Protein AF-A0A0L6WMC9-F1 (afdb_monomer_lite)

Structure (mmCIF, N/CA/C/O backbone):
data_AF-A0A0L6WMC9-F1
#
_entry.id   AF-A0A0L6WMC9-F1
#
loop_
_atom_site.group_PDB
_atom_site.id
_atom_site.type_symbol
_atom_site.label_atom_id
_atom_site.label_alt_id
_atom_site.label_comp_id
_atom_site.label_asym_id
_atom_site.label_entity_id
_atom_site.label_seq_id
_atom_site.pdbx_PDB_ins_code
_atom_site.Cartn_x
_atom_site.Cartn_y
_atom_site.Cartn_z
_atom_site.occupancy
_atom_site.B_iso_or_equiv
_atom_site.auth_seq_id
_atom_site.auth_comp_id
_atom_site.auth_asym_id
_atom_site.auth_atom_id
_atom_site.pdbx_PDB_model_num
ATOM 1 N N . MET A 1 1 ? 21.848 -3.535 20.668 1.00 43.62 1 MET A N 1
ATOM 2 C CA . MET A 1 1 ? 20.990 -4.457 19.881 1.00 43.62 1 MET A CA 1
ATOM 3 C C . MET A 1 1 ? 20.421 -3.847 18.589 1.00 43.62 1 MET A C 1
ATOM 5 O O . MET A 1 1 ? 19.961 -4.611 17.752 1.00 43.62 1 MET A O 1
ATOM 9 N N . GLU A 1 2 ? 20.470 -2.526 18.360 1.00 33.81 2 GLU A N 1
ATOM 10 C CA . GLU A 1 2 ? 19.901 -1.897 17.144 1.00 33.81 2 GLU A CA 1
ATOM 11 C C . GLU A 1 2 ? 20.727 -2.083 15.856 1.00 33.81 2 GLU A C 1
ATOM 13 O O . GLU A 1 2 ? 20.161 -2.199 14.770 1.00 33.81 2 GLU A O 1
ATOM 18 N N . TYR A 1 3 ? 22.052 -2.218 15.957 1.00 30.28 3 TYR A N 1
ATOM 19 C CA . TYR A 1 3 ? 22.931 -2.407 14.791 1.00 30.28 3 TYR A CA 1
ATOM 20 C C . TYR A 1 3 ? 22.687 -3.723 14.029 1.00 30.28 3 TYR A C 1
ATOM 22 O O . TYR A 1 3 ? 22.847 -3.773 12.809 1.00 30.28 3 TYR A O 1
ATOM 30 N N .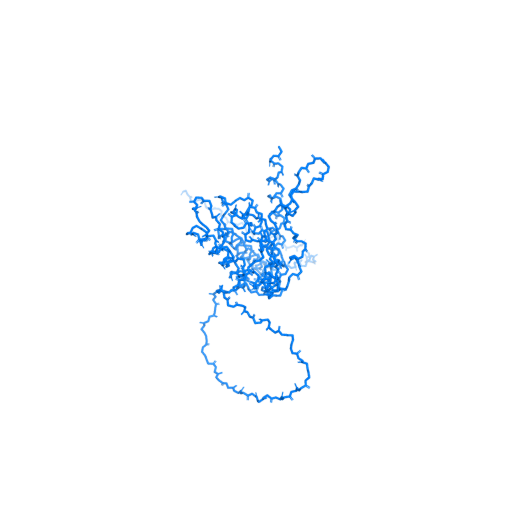 TYR A 1 4 ? 22.215 -4.770 14.715 1.00 28.95 4 TYR A N 1
ATOM 31 C CA . TYR A 1 4 ? 21.902 -6.061 14.089 1.00 28.95 4 TYR A CA 1
ATOM 32 C C . TYR A 1 4 ? 20.645 -6.008 13.205 1.00 28.95 4 TYR A C 1
ATOM 34 O O . TYR A 1 4 ? 20.560 -6.730 12.211 1.00 28.95 4 TYR A O 1
ATOM 42 N N . LYS A 1 5 ? 19.688 -5.117 13.506 1.00 34.47 5 LYS A N 1
ATOM 43 C CA . LYS A 1 5 ? 18.463 -4.968 12.705 1.00 34.47 5 LYS A CA 1
ATOM 44 C C . LYS A 1 5 ? 18.738 -4.268 11.368 1.00 34.47 5 LYS A C 1
ATOM 46 O O . LYS A 1 5 ? 18.232 -4.722 10.344 1.00 34.47 5 LYS A O 1
ATOM 51 N N . ARG A 1 6 ? 19.606 -3.244 11.336 1.00 34.75 6 ARG A N 1
ATOM 52 C CA . ARG A 1 6 ? 19.979 -2.544 10.085 1.00 34.75 6 ARG A CA 1
ATOM 53 C C . ARG A 1 6 ? 20.744 -3.439 9.104 1.00 34.75 6 ARG A C 1
ATOM 55 O O . ARG A 1 6 ? 20.438 -3.431 7.914 1.00 34.75 6 ARG A O 1
ATOM 62 N N . GLY A 1 7 ? 21.682 -4.259 9.586 1.00 29.83 7 GLY A N 1
ATOM 63 C CA . GLY A 1 7 ? 22.447 -5.176 8.728 1.00 29.83 7 GLY A CA 1
ATOM 64 C C . GLY A 1 7 ? 21.575 -6.228 8.030 1.00 29.83 7 GLY A C 1
ATOM 65 O O . GLY A 1 7 ? 21.758 -6.507 6.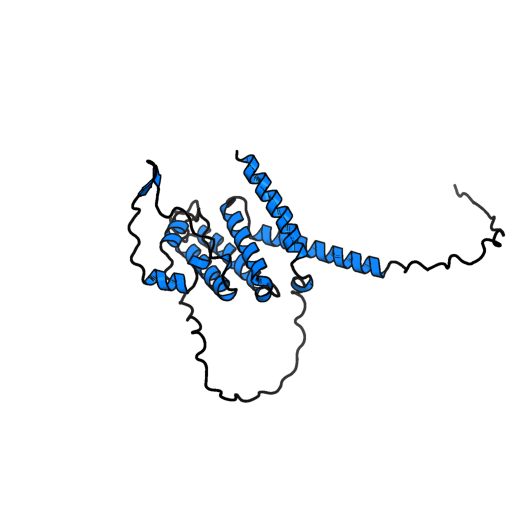845 1.00 29.83 7 GLY A O 1
ATOM 66 N N . HIS A 1 8 ? 20.568 -6.753 8.733 1.00 33.44 8 HIS A N 1
ATOM 67 C CA . HIS A 1 8 ? 19.666 -7.780 8.208 1.00 33.44 8 HIS A CA 1
ATOM 68 C C . HIS A 1 8 ? 18.699 -7.237 7.137 1.00 33.44 8 HIS A C 1
ATOM 70 O O . HIS A 1 8 ? 18.386 -7.933 6.170 1.00 33.44 8 HIS A O 1
ATOM 76 N N . VAL A 1 9 ? 18.266 -5.976 7.269 1.00 37.56 9 VAL A N 1
ATOM 77 C CA . VAL A 1 9 ? 17.435 -5.290 6.263 1.00 37.56 9 VAL A CA 1
ATOM 78 C C . VAL A 1 9 ? 18.239 -5.020 4.988 1.00 37.56 9 VAL A C 1
ATOM 80 O O . VAL A 1 9 ? 17.766 -5.326 3.898 1.00 37.56 9 VAL A O 1
ATOM 83 N N . ILE A 1 10 ? 19.490 -4.560 5.099 1.00 37.72 10 ILE A N 1
ATOM 84 C CA . ILE A 1 10 ? 20.363 -4.300 3.938 1.00 37.72 10 ILE A CA 1
ATOM 85 C C . ILE A 1 10 ? 20.677 -5.591 3.162 1.00 37.72 10 ILE A C 1
ATOM 87 O O . ILE A 1 10 ? 20.667 -5.591 1.929 1.00 37.72 10 ILE A O 1
ATOM 91 N N . LEU A 1 11 ? 20.923 -6.704 3.862 1.00 34.78 11 LEU A N 1
ATOM 92 C CA . LEU A 1 11 ? 21.157 -8.015 3.244 1.00 34.78 11 LEU A CA 1
ATOM 93 C C . LEU A 1 11 ? 19.910 -8.554 2.533 1.00 34.78 11 LEU A C 1
ATOM 95 O O . LEU A 1 11 ? 20.023 -9.022 1.400 1.00 34.78 11 LEU A O 1
ATOM 99 N N . LYS A 1 12 ? 18.721 -8.413 3.135 1.00 41.78 12 LYS A N 1
ATOM 100 C CA . LYS A 1 12 ? 17.457 -8.766 2.473 1.00 41.78 12 LYS A CA 1
ATOM 101 C C . LYS A 1 12 ? 17.189 -7.889 1.253 1.00 41.78 12 LYS A C 1
ATOM 103 O O . LYS A 1 12 ? 16.832 -8.430 0.218 1.00 41.78 12 LYS A O 1
ATOM 108 N N . VAL A 1 13 ? 17.458 -6.582 1.315 1.00 42.22 13 VAL A N 1
ATOM 109 C CA . VAL A 1 13 ? 17.325 -5.673 0.162 1.00 42.22 13 VAL A CA 1
ATOM 110 C C . VAL A 1 13 ? 18.292 -6.048 -0.964 1.00 42.22 13 VAL A C 1
ATOM 112 O O . VAL A 1 13 ? 17.905 -6.005 -2.125 1.00 42.22 13 VAL A O 1
ATOM 115 N N . ARG A 1 14 ? 19.537 -6.447 -0.667 1.00 44.62 14 ARG A N 1
ATOM 116 C CA . ARG A 1 14 ? 20.498 -6.895 -1.695 1.00 44.62 14 ARG A CA 1
ATOM 117 C C . ARG A 1 14 ? 20.102 -8.227 -2.332 1.00 44.62 14 ARG A C 1
ATOM 119 O O . ARG A 1 14 ? 20.189 -8.351 -3.550 1.00 44.62 14 ARG A O 1
ATOM 126 N N . LEU A 1 15 ? 19.659 -9.193 -1.527 1.00 42.00 15 LEU A N 1
ATOM 127 C CA . LEU A 1 15 ? 19.222 -10.501 -2.017 1.00 42.00 15 LEU A CA 1
ATOM 128 C C . LEU A 1 15 ? 17.934 -10.371 -2.841 1.00 42.00 15 LEU A C 1
ATOM 130 O O . LEU A 1 15 ? 17.851 -10.896 -3.942 1.00 42.00 15 LEU A O 1
ATOM 134 N N . TRP A 1 16 ? 16.980 -9.577 -2.357 1.00 48.47 16 TRP A N 1
ATOM 135 C CA . TRP A 1 16 ? 15.710 -9.307 -3.025 1.00 48.47 16 TRP A CA 1
ATOM 136 C C . TRP A 1 16 ? 15.888 -8.460 -4.294 1.00 48.47 16 TRP A C 1
ATOM 138 O O . TRP A 1 16 ? 15.273 -8.758 -5.311 1.00 48.47 16 TRP A O 1
ATOM 148 N N . ARG A 1 17 ? 16.815 -7.486 -4.300 1.00 48.84 17 ARG A N 1
ATOM 149 C CA . ARG A 1 17 ? 17.229 -6.758 -5.518 1.00 48.84 17 ARG A CA 1
ATOM 150 C C . ARG A 1 17 ? 17.740 -7.694 -6.605 1.00 48.84 17 ARG A C 1
ATOM 152 O O . ARG A 1 17 ? 17.449 -7.461 -7.770 1.00 48.84 17 ARG A O 1
ATOM 159 N N . ARG A 1 18 ? 18.497 -8.729 -6.238 1.00 47.34 18 ARG A N 1
ATOM 160 C CA . ARG A 1 18 ? 19.005 -9.715 -7.194 1.00 47.34 18 ARG A CA 1
ATOM 161 C C . ARG A 1 18 ? 17.860 -10.555 -7.760 1.00 47.34 18 ARG A C 1
ATOM 163 O O . ARG A 1 18 ? 17.716 -10.630 -8.971 1.00 47.34 18 ARG A O 1
ATOM 170 N N . THR A 1 19 ? 16.979 -11.056 -6.895 1.00 49.66 19 THR A N 1
ATOM 171 C CA . THR A 1 19 ? 15.825 -11.870 -7.298 1.00 49.66 19 THR A CA 1
ATOM 172 C C . THR A 1 19 ? 14.813 -11.095 -8.146 1.00 49.66 19 THR A C 1
ATOM 174 O O . THR A 1 19 ? 14.303 -11.644 -9.112 1.00 49.66 19 THR A O 1
ATOM 177 N N . LEU A 1 20 ? 14.533 -9.824 -7.835 1.00 52.38 20 LEU A N 1
ATOM 178 C CA . LEU A 1 20 ? 13.579 -9.010 -8.596 1.00 52.38 20 LEU A CA 1
ATOM 179 C C . LEU A 1 20 ? 14.121 -8.632 -9.982 1.00 52.38 20 LEU A C 1
ATOM 181 O O . LEU A 1 20 ? 13.414 -8.750 -10.976 1.00 52.38 20 LEU A O 1
ATOM 185 N N . VAL A 1 21 ? 15.390 -8.216 -10.055 1.00 56.22 21 VAL A N 1
ATOM 186 C CA . VAL A 1 21 ? 16.052 -7.866 -11.325 1.00 56.22 21 VAL A CA 1
ATOM 187 C C . VAL A 1 21 ? 16.241 -9.098 -12.215 1.00 56.22 21 VAL A C 1
ATOM 189 O O . VAL A 1 21 ? 16.209 -8.980 -13.435 1.00 56.22 21 VAL A O 1
ATOM 192 N N . GLU A 1 22 ? 16.426 -10.281 -11.626 1.00 55.38 22 GLU A N 1
ATOM 193 C CA . GLU A 1 22 ? 16.562 -11.535 -12.375 1.00 55.38 22 GLU A CA 1
ATOM 194 C C . GLU A 1 22 ? 15.213 -12.147 -12.788 1.00 55.38 22 GLU A C 1
ATOM 196 O O . GLU A 1 22 ? 15.176 -12.841 -13.802 1.00 55.38 22 GLU A O 1
ATOM 201 N N . ARG A 1 23 ? 14.123 -11.896 -12.044 1.00 50.53 23 ARG A N 1
ATOM 202 C CA . ARG A 1 23 ? 12.791 -12.470 -12.316 1.00 50.53 23 ARG A CA 1
ATOM 203 C C . ARG A 1 23 ? 11.850 -11.587 -13.122 1.00 50.53 23 ARG A C 1
ATOM 205 O O . ARG A 1 23 ? 10.924 -12.133 -13.704 1.00 50.53 23 ARG A O 1
ATOM 212 N N . LEU A 1 24 ? 12.041 -10.269 -13.166 1.00 49.09 24 LEU A N 1
ATOM 213 C CA . LEU A 1 24 ? 11.201 -9.415 -14.007 1.00 49.09 24 LEU A CA 1
ATOM 214 C C . LEU A 1 24 ? 11.579 -9.623 -15.486 1.00 49.09 24 LEU A C 1
ATOM 216 O O . LEU A 1 24 ? 12.734 -9.361 -15.844 1.00 49.09 24 LEU A O 1
ATOM 220 N N . PRO A 1 25 ? 10.656 -10.086 -16.356 1.00 51.00 25 PRO A N 1
ATOM 221 C CA . PRO A 1 25 ? 10.966 -10.270 -17.765 1.00 51.00 25 PRO A CA 1
ATOM 222 C C . PRO A 1 25 ? 11.457 -8.961 -18.398 1.00 51.00 25 PRO A C 1
ATOM 224 O O . PRO A 1 25 ? 10.920 -7.890 -18.099 1.00 51.00 25 PRO A O 1
ATOM 227 N N . PRO A 1 26 ? 12.463 -9.012 -19.293 1.00 50.09 26 PRO A N 1
ATOM 228 C CA . PRO A 1 26 ? 13.041 -7.814 -19.898 1.00 50.09 26 PRO A CA 1
ATOM 229 C C . PRO A 1 26 ? 12.022 -6.990 -20.706 1.00 50.09 26 PRO A C 1
ATOM 231 O O . PRO A 1 26 ? 12.201 -5.790 -20.908 1.00 50.09 26 PRO A O 1
ATOM 234 N N . GLU A 1 27 ? 10.921 -7.621 -21.100 1.00 48.19 27 GLU A N 1
ATOM 235 C CA . GLU A 1 27 ? 9.800 -7.048 -21.844 1.00 48.19 27 GLU A CA 1
ATOM 236 C C . GLU A 1 27 ? 8.912 -6.112 -21.001 1.00 48.19 27 GLU A C 1
ATOM 238 O O . GLU A 1 27 ? 8.198 -5.291 -21.567 1.00 48.19 27 GLU A O 1
ATOM 243 N N . ILE A 1 28 ? 9.005 -6.142 -19.661 1.00 49.09 28 ILE A N 1
ATOM 244 C CA . ILE A 1 28 ? 8.227 -5.260 -18.759 1.00 49.09 28 ILE A CA 1
ATOM 245 C C . ILE A 1 28 ? 8.655 -3.780 -18.849 1.00 49.09 28 ILE A C 1
ATOM 247 O O . ILE A 1 28 ? 8.008 -2.890 -18.304 1.00 49.09 28 ILE A O 1
ATOM 251 N N . PHE A 1 29 ? 9.735 -3.484 -19.567 1.00 52.00 29 PHE A N 1
ATOM 252 C CA . PHE A 1 29 ? 10.428 -2.197 -19.486 1.00 52.00 29 PHE A CA 1
ATOM 253 C C . PHE A 1 29 ? 10.443 -1.422 -20.810 1.00 52.00 29 PHE A C 1
ATOM 255 O O . PHE A 1 29 ? 11.031 -0.347 -20.898 1.00 52.00 29 PHE A O 1
ATOM 262 N N . LEU A 1 30 ? 9.778 -1.948 -21.842 1.00 46.69 30 LEU A N 1
ATOM 263 C CA . LEU A 1 30 ? 9.517 -1.250 -23.097 1.00 46.69 30 LEU A CA 1
ATOM 264 C C . LEU A 1 30 ? 8.086 -0.713 -23.063 1.00 46.69 30 LEU A C 1
ATOM 266 O O . LEU A 1 30 ? 7.150 -1.414 -23.430 1.00 46.69 30 LEU A O 1
ATOM 270 N N . GLY A 1 31 ? 7.900 0.521 -22.605 1.00 38.69 31 GLY A N 1
ATOM 271 C CA . GLY A 1 31 ? 6.554 1.081 -22.542 1.00 38.69 31 GLY A CA 1
AT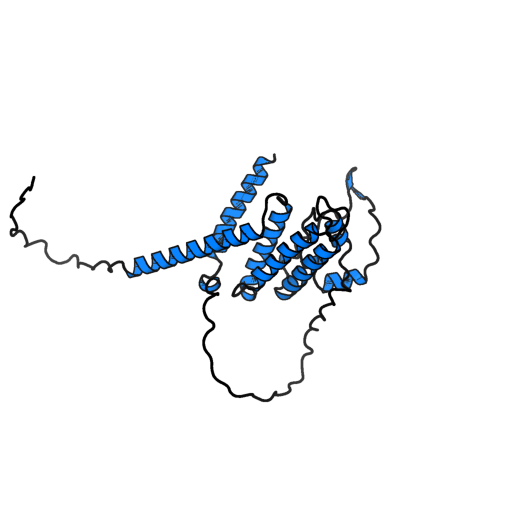OM 272 C C . GLY A 1 31 ? 6.500 2.570 -22.265 1.00 38.69 31 GLY A C 1
ATOM 273 O O . GLY A 1 31 ? 5.862 2.955 -21.297 1.00 38.69 31 GLY A O 1
ATOM 274 N N . ASP A 1 32 ? 7.161 3.387 -23.095 1.00 42.41 32 ASP A N 1
ATOM 275 C CA . ASP A 1 32 ? 6.696 4.770 -23.318 1.00 42.41 32 ASP A CA 1
ATOM 276 C C . ASP A 1 32 ? 7.085 5.365 -24.688 1.00 42.41 32 ASP A C 1
ATOM 278 O O . ASP A 1 32 ? 7.180 6.575 -24.871 1.00 42.41 32 ASP A O 1
ATOM 282 N N . GLN A 1 33 ? 7.281 4.520 -25.703 1.00 41.62 33 GLN A N 1
ATOM 283 C CA . GLN A 1 33 ? 7.267 4.970 -27.095 1.00 41.62 33 GLN A CA 1
ATOM 284 C C . GLN A 1 33 ? 6.627 3.901 -27.964 1.00 41.62 33 GLN A C 1
ATOM 286 O O . GLN A 1 33 ? 7.309 2.955 -28.321 1.00 41.62 33 GLN A O 1
ATOM 291 N N . VAL A 1 34 ? 5.333 4.038 -28.255 1.00 45.72 34 VAL A N 1
ATOM 292 C CA . VAL A 1 34 ? 4.709 3.899 -29.586 1.00 45.72 34 VAL A CA 1
ATOM 293 C C . VAL A 1 34 ? 3.214 4.170 -29.391 1.00 45.72 34 VAL A C 1
ATOM 295 O O . VAL A 1 34 ? 2.475 3.278 -29.007 1.00 45.72 34 VAL A O 1
ATOM 298 N N . GLU A 1 35 ? 2.754 5.376 -29.720 1.00 38.94 35 GLU A N 1
ATOM 299 C CA . GLU A 1 35 ? 1.408 5.562 -30.280 1.00 38.94 35 GLU A CA 1
ATOM 300 C C . GLU A 1 35 ? 1.458 6.657 -31.353 1.00 38.94 35 GLU A C 1
ATOM 302 O O . GLU A 1 35 ? 1.193 7.833 -31.115 1.00 38.94 35 GLU A O 1
ATOM 307 N N . ARG A 1 36 ? 1.823 6.253 -32.574 1.00 44.12 36 ARG A N 1
ATOM 308 C CA . ARG A 1 36 ? 1.311 6.859 -33.809 1.00 44.12 36 ARG A CA 1
ATOM 309 C C . ARG A 1 36 ? 1.196 5.787 -34.881 1.00 44.12 36 ARG A C 1
ATOM 311 O O . ARG A 1 36 ? 2.136 5.571 -35.635 1.00 44.12 36 ARG A O 1
ATOM 318 N N . THR A 1 37 ? 0.006 5.210 -35.001 1.00 37.06 37 THR A N 1
ATOM 319 C CA . THR A 1 37 ? -0.499 4.772 -36.307 1.00 37.06 37 THR A CA 1
ATOM 320 C C . THR A 1 37 ? -2.022 4.807 -36.312 1.00 37.06 37 THR A C 1
ATOM 322 O O . THR A 1 37 ? -2.680 4.159 -35.506 1.00 37.06 37 THR A O 1
ATOM 325 N N . LEU A 1 38 ? -2.552 5.629 -37.216 1.00 41.81 38 LEU A N 1
ATOM 326 C CA . LEU A 1 38 ? -3.957 5.758 -37.595 1.00 41.81 38 LEU A CA 1
ATOM 327 C C . LEU A 1 38 ? -4.373 4.628 -38.555 1.00 41.81 38 LEU A C 1
ATOM 329 O O . LEU A 1 38 ? -3.579 4.236 -39.406 1.00 41.81 38 LEU A O 1
ATOM 333 N N . GLY A 1 39 ? -5.657 4.245 -38.490 1.00 36.81 39 GLY A N 1
ATOM 334 C CA . GLY A 1 39 ? -6.409 3.486 -39.510 1.00 36.81 39 GLY A CA 1
ATOM 335 C C . GLY A 1 39 ? -6.365 1.962 -39.316 1.00 36.81 39 GLY A C 1
ATOM 336 O O . GLY A 1 39 ? -5.298 1.402 -39.145 1.00 36.81 39 GLY A O 1
ATOM 337 N N . THR A 1 40 ? -7.447 1.179 -39.387 1.00 35.50 40 THR A N 1
ATOM 338 C CA . THR A 1 40 ? -8.680 1.341 -40.175 1.00 35.50 40 THR A CA 1
ATOM 339 C C . THR A 1 40 ? -9.793 0.433 -39.619 1.00 35.50 40 THR A C 1
ATOM 341 O O . THR A 1 40 ? -9.530 -0.639 -39.085 1.00 35.50 40 THR A O 1
ATOM 344 N N . SER A 1 41 ? -11.036 0.883 -39.777 1.00 37.59 41 SER A N 1
ATOM 345 C CA . SER A 1 41 ? -12.311 0.225 -39.460 1.00 37.59 41 SER A CA 1
ATOM 346 C C . SER A 1 41 ? -12.536 -1.130 -40.159 1.00 37.59 41 SER A C 1
ATOM 348 O O . SER A 1 41 ? -12.290 -1.221 -41.359 1.00 37.59 41 SER A O 1
ATOM 350 N N . ASN A 1 42 ? -13.109 -2.130 -39.466 1.00 37.81 42 ASN A N 1
ATOM 351 C CA . ASN A 1 42 ? -14.456 -2.683 -39.740 1.00 37.81 42 ASN A CA 1
ATOM 352 C C . ASN A 1 42 ? -14.740 -4.047 -39.068 1.00 37.81 42 ASN A C 1
ATOM 354 O O . ASN A 1 42 ? -13.861 -4.886 -38.914 1.00 37.81 42 ASN A O 1
ATOM 358 N N . ALA A 1 43 ? -16.046 -4.260 -38.853 1.00 39.88 43 ALA A N 1
ATOM 359 C CA . ALA A 1 43 ? -16.796 -5.515 -38.703 1.00 39.88 43 ALA A CA 1
ATOM 360 C C . ALA A 1 43 ? -17.116 -6.023 -37.279 1.00 39.88 43 ALA A C 1
ATOM 362 O O . ALA A 1 43 ? -16.301 -6.573 -36.547 1.00 39.88 43 ALA A O 1
ATOM 363 N N . LEU A 1 44 ? -18.405 -5.872 -36.965 1.00 46.28 44 LEU A N 1
ATOM 364 C CA . LEU A 1 44 ? -19.150 -6.351 -35.805 1.00 46.28 44 LEU A CA 1
ATOM 365 C C . LEU A 1 44 ? -19.710 -7.764 -36.079 1.00 46.28 44 LEU A C 1
ATOM 367 O O . LEU A 1 44 ? -20.360 -7.941 -37.113 1.00 46.28 44 LEU A O 1
ATOM 371 N N . PRO A 1 45 ? -19.600 -8.736 -35.154 1.00 42.34 45 PRO A N 1
ATOM 372 C CA . PRO A 1 45 ? -20.489 -9.893 -35.128 1.00 42.34 45 PRO A CA 1
ATOM 373 C C . PRO A 1 45 ? -21.525 -9.811 -33.991 1.00 42.34 45 PRO A C 1
ATOM 375 O O . PRO A 1 45 ? -21.245 -9.368 -32.878 1.00 42.34 45 PRO A O 1
ATOM 378 N N . LYS A 1 46 ? -22.751 -10.251 -34.309 1.00 42.72 46 LYS A N 1
ATOM 379 C CA . LYS A 1 46 ? -23.923 -10.365 -33.420 1.00 42.72 46 LYS A CA 1
ATOM 380 C C . LYS A 1 46 ? -23.682 -11.324 -32.238 1.00 42.72 46 LYS A C 1
ATOM 382 O O . LYS A 1 46 ? -22.986 -12.322 -32.414 1.00 42.72 46 LYS A O 1
ATOM 387 N N . PRO A 1 47 ? -24.335 -11.103 -31.081 1.00 44.88 47 PRO A N 1
ATOM 388 C CA . PRO A 1 47 ? -24.218 -11.984 -29.927 1.00 44.88 47 PRO A CA 1
ATOM 389 C C . PRO A 1 47 ? -25.130 -13.213 -30.050 1.00 44.88 47 PRO A C 1
ATOM 391 O O . PRO A 1 47 ? -26.347 -13.093 -30.208 1.00 44.88 47 PRO A O 1
ATOM 394 N N . THR A 1 48 ? -24.539 -14.397 -29.911 1.00 43.94 48 THR A N 1
ATOM 395 C CA . THR A 1 48 ? -25.253 -15.651 -29.651 1.00 43.94 48 THR A CA 1
ATOM 396 C C . THR A 1 48 ? -25.545 -15.732 -28.154 1.00 43.94 48 THR A C 1
ATOM 398 O O . THR A 1 48 ? -24.628 -15.766 -27.335 1.00 43.94 48 THR A O 1
ATOM 401 N N . GLN A 1 49 ? -26.828 -15.730 -27.791 1.00 44.41 49 GLN A N 1
ATOM 402 C CA . GLN A 1 49 ? -27.286 -15.971 -26.426 1.00 44.41 49 GLN A CA 1
ATOM 403 C C . GLN A 1 49 ? -27.001 -17.428 -26.044 1.00 44.41 49 GLN A C 1
ATOM 405 O O . GLN A 1 49 ? -27.503 -18.345 -26.689 1.00 44.41 49 GLN A O 1
ATOM 410 N N . SER A 1 50 ? -26.225 -17.634 -24.980 1.00 39.88 50 SER A N 1
ATOM 411 C CA . SER A 1 50 ? -26.153 -18.908 -24.266 1.00 39.88 50 SER A CA 1
ATOM 412 C C . SER A 1 50 ? -26.498 -18.661 -22.800 1.00 39.88 50 SER A C 1
ATOM 414 O O . SER A 1 50 ? -25.777 -17.975 -22.076 1.00 39.88 50 SER A O 1
ATOM 416 N N . LEU A 1 51 ? -27.656 -19.184 -22.401 1.00 46.34 51 LEU A N 1
ATOM 417 C CA . LEU A 1 51 ? -28.096 -19.351 -21.022 1.00 46.34 51 LEU A CA 1
ATOM 418 C C . LEU A 1 51 ? -27.344 -20.544 -20.417 1.00 46.34 51 LEU A C 1
ATOM 420 O O . LEU A 1 51 ? -27.637 -21.676 -20.780 1.00 46.34 51 LEU A O 1
ATOM 424 N N . HIS A 1 52 ? -26.408 -20.293 -19.501 1.00 45.66 52 HIS A N 1
ATOM 425 C CA . HIS A 1 52 ? -26.262 -21.011 -18.224 1.00 45.66 52 HIS A CA 1
ATOM 426 C C . HIS A 1 52 ? -24.956 -20.615 -17.525 1.00 45.66 52 HIS A C 1
ATOM 428 O O . HIS A 1 52 ? -23.865 -20.817 -18.048 1.00 45.66 52 HIS A O 1
ATOM 434 N N . GLY A 1 53 ? -25.096 -20.089 -16.308 1.00 39.75 53 GLY A N 1
ATOM 435 C CA . GLY A 1 53 ? -23.998 -19.700 -15.427 1.00 39.75 53 GLY A CA 1
ATOM 436 C C . GLY A 1 53 ? -24.176 -18.260 -14.972 1.00 39.75 53 GLY A C 1
ATOM 437 O O . GLY A 1 53 ? -23.775 -17.334 -15.669 1.00 39.75 53 GLY A O 1
ATOM 438 N N . LEU A 1 54 ? -24.812 -18.063 -13.814 1.00 38.53 54 LEU A N 1
ATOM 439 C CA . LEU A 1 54 ? -24.784 -16.770 -13.132 1.00 38.53 54 LEU A CA 1
ATOM 440 C C . LEU A 1 54 ? -23.309 -16.363 -12.961 1.00 38.53 54 LEU A C 1
ATOM 442 O O . LEU A 1 54 ? -22.548 -17.144 -12.382 1.00 38.53 54 LEU A O 1
ATOM 446 N N . PRO A 1 55 ? -22.881 -15.192 -13.461 1.00 43.00 55 PRO A N 1
ATOM 447 C CA . PRO A 1 55 ? -21.538 -14.712 -13.195 1.00 43.00 55 PRO A CA 1
ATOM 448 C C . PRO A 1 55 ? -21.389 -14.517 -11.680 1.00 43.00 55 PRO A C 1
ATOM 450 O O . PRO A 1 55 ? -22.356 -14.098 -11.032 1.00 43.00 55 PRO A O 1
ATOM 453 N N . PRO A 1 56 ? -20.211 -14.797 -11.092 1.00 47.56 56 PRO A N 1
ATOM 454 C CA . PRO A 1 56 ? -19.936 -14.374 -9.728 1.00 47.56 56 PRO A CA 1
ATOM 455 C C . PRO A 1 56 ? -20.246 -12.883 -9.667 1.00 47.56 56 PRO A C 1
ATOM 457 O O . PRO A 1 56 ? -19.746 -12.120 -10.493 1.00 47.56 56 PRO A O 1
ATOM 460 N N . THR A 1 57 ? -21.150 -12.496 -8.766 1.00 45.28 57 THR A N 1
ATOM 461 C CA . THR A 1 57 ? -21.566 -11.111 -8.541 1.00 45.28 57 THR A CA 1
ATOM 462 C C . THR A 1 57 ? -20.326 -10.229 -8.526 1.00 45.28 57 THR A C 1
ATOM 464 O O . THR A 1 57 ? -19.588 -10.222 -7.542 1.00 45.28 57 THR A O 1
ATOM 467 N N . LEU A 1 58 ? -20.087 -9.517 -9.632 1.00 47.06 58 LEU A N 1
ATOM 468 C CA . LEU A 1 58 ? -19.124 -8.431 -9.704 1.00 47.06 58 LEU A CA 1
ATOM 469 C C . LEU A 1 58 ? -19.529 -7.477 -8.589 1.00 47.06 58 LEU A C 1
ATOM 471 O O . LEU A 1 58 ? -20.593 -6.858 -8.647 1.00 47.06 58 LEU A O 1
ATOM 475 N N . GLY A 1 59 ? -18.744 -7.487 -7.511 1.00 50.72 59 GLY A N 1
ATOM 476 C CA . GLY A 1 59 ? -19.015 -6.712 -6.317 1.00 50.72 59 GLY A CA 1
ATOM 477 C C . GLY A 1 59 ? -19.231 -5.268 -6.729 1.00 50.72 59 GLY A C 1
ATOM 478 O O . GLY A 1 59 ? -18.339 -4.638 -7.288 1.00 50.72 59 GLY A O 1
ATOM 479 N N . ARG A 1 60 ? -20.444 -4.758 -6.503 1.00 51.41 60 ARG A N 1
ATOM 480 C CA . ARG A 1 60 ? -20.747 -3.343 -6.679 1.00 51.41 60 ARG A CA 1
ATOM 481 C C . ARG A 1 60 ? -19.736 -2.559 -5.845 1.00 51.41 60 ARG A C 1
ATOM 483 O O . ARG A 1 60 ? -19.770 -2.643 -4.616 1.00 51.41 60 ARG A O 1
ATOM 490 N N . GLN A 1 61 ? -18.851 -1.836 -6.522 1.00 56.22 61 GLN A N 1
ATOM 491 C CA . GLN A 1 61 ? -17.881 -0.955 -5.890 1.00 56.22 61 GLN A CA 1
ATOM 492 C C . GLN A 1 61 ? -18.663 0.054 -5.041 1.00 56.22 61 GLN A C 1
ATOM 494 O O . GLN A 1 61 ? -19.563 0.740 -5.534 1.00 56.22 61 GLN A O 1
ATOM 499 N N . LEU A 1 62 ? -18.401 0.067 -3.734 1.00 57.94 62 LEU A N 1
ATOM 500 C CA . LEU A 1 62 ? -19.026 1.028 -2.829 1.00 57.94 62 LEU A CA 1
ATOM 501 C C . LEU A 1 62 ? -18.566 2.439 -3.211 1.00 57.94 62 LEU A C 1
ATOM 503 O O . LEU A 1 62 ? -17.374 2.655 -3.430 1.00 57.94 62 LEU A O 1
ATOM 507 N N . SER A 1 63 ? -19.508 3.385 -3.263 1.00 58.81 63 SER A N 1
ATOM 508 C CA . SER A 1 63 ? -19.204 4.814 -3.390 1.00 58.81 63 SER A CA 1
ATOM 509 C C . SER A 1 63 ? -18.228 5.236 -2.289 1.00 58.81 63 SER A C 1
ATOM 511 O O . SER A 1 63 ? -18.407 4.873 -1.124 1.00 58.81 63 SER A O 1
ATOM 513 N N . ALA A 1 64 ? -17.209 6.020 -2.649 1.00 59.59 64 ALA A N 1
ATOM 514 C CA . ALA A 1 64 ? -16.166 6.467 -1.727 1.00 59.59 64 ALA A CA 1
ATOM 515 C C . ALA A 1 64 ? -16.716 7.265 -0.526 1.00 59.59 64 ALA A C 1
ATOM 517 O O . ALA A 1 64 ? -16.084 7.293 0.531 1.00 59.59 64 ALA A O 1
ATOM 518 N N . ALA A 1 65 ? -17.891 7.894 -0.650 1.00 61.62 65 ALA A N 1
ATOM 519 C CA . ALA A 1 65 ? -18.492 8.699 0.415 1.00 61.62 65 ALA A CA 1
ATOM 520 C C . ALA A 1 65 ? -19.016 7.854 1.594 1.00 61.62 65 ALA A C 1
ATOM 522 O O . ALA A 1 65 ? -18.802 8.234 2.742 1.00 61.62 65 ALA A O 1
ATOM 523 N N . ASP A 1 66 ? -19.570 6.666 1.329 1.00 70.00 66 ASP A N 1
ATOM 524 C CA . ASP A 1 66 ? -20.302 5.860 2.327 1.00 70.00 66 ASP A CA 1
ATOM 525 C C . ASP A 1 66 ? -19.507 4.649 2.838 1.00 70.00 66 ASP A C 1
ATOM 527 O O . ASP A 1 66 ? -20.032 3.767 3.520 1.00 70.00 66 ASP A O 1
ATOM 531 N N . LYS A 1 67 ? -18.225 4.561 2.470 1.00 82.44 67 LYS A N 1
ATOM 532 C CA . LYS A 1 67 ? -17.386 3.414 2.814 1.00 82.44 67 LYS A CA 1
ATOM 533 C C . LYS A 1 67 ? -17.016 3.449 4.299 1.00 82.44 67 LYS A C 1
ATOM 535 O O . LYS A 1 67 ? -16.311 4.356 4.743 1.00 82.44 67 LYS A O 1
ATOM 540 N N . VAL A 1 68 ? -17.487 2.446 5.040 1.00 91.69 68 VAL A N 1
ATOM 541 C CA . VAL A 1 68 ? -17.108 2.182 6.433 1.00 91.69 68 VAL A CA 1
ATOM 542 C C . VAL A 1 68 ? -15.864 1.297 6.435 1.00 91.69 68 VAL A C 1
ATOM 544 O O . VAL A 1 68 ? -15.836 0.261 5.772 1.00 91.69 68 VAL A O 1
ATOM 547 N N . PHE A 1 69 ? -14.829 1.710 7.163 1.00 93.75 69 PHE A N 1
ATOM 548 C CA . PHE A 1 69 ? -13.600 0.930 7.312 1.00 93.75 69 PHE A CA 1
ATOM 549 C C . PHE A 1 69 ? -13.612 0.153 8.631 1.00 93.75 69 PHE A C 1
ATOM 551 O O . PHE A 1 69 ? -14.191 0.634 9.608 1.00 93.75 69 PHE A O 1
ATOM 558 N N . PRO A 1 70 ? -12.939 -1.010 8.707 1.00 93.38 70 PRO A N 1
ATOM 559 C CA . PRO A 1 70 ? -12.832 -1.758 9.955 1.00 93.38 70 PRO A CA 1
ATOM 560 C C . PRO A 1 70 ? -12.264 -0.909 11.097 1.00 93.38 70 PRO A C 1
ATOM 562 O O . PRO A 1 70 ? -11.241 -0.238 10.937 1.00 93.38 70 PRO A O 1
ATOM 565 N N . HIS A 1 71 ? -12.879 -0.991 12.281 1.00 91.12 71 HIS A N 1
ATOM 566 C CA . HIS A 1 71 ? -12.515 -0.172 13.446 1.00 91.12 71 HIS A CA 1
ATOM 567 C C . HIS A 1 71 ? -11.031 -0.246 13.812 1.00 91.12 71 HIS A C 1
ATOM 569 O O . HIS A 1 71 ? -10.437 0.756 14.207 1.00 91.12 71 HIS A O 1
ATOM 575 N N . LYS A 1 72 ? -10.416 -1.425 13.673 1.00 90.62 72 LYS A N 1
ATOM 576 C CA . LYS A 1 72 ? -8.988 -1.598 13.951 1.00 90.62 72 LYS A CA 1
ATOM 577 C C . LYS A 1 72 ? -8.125 -0.755 13.011 1.00 90.62 72 LYS A C 1
ATOM 579 O O . LYS A 1 72 ? -7.203 -0.102 13.480 1.00 90.62 72 LYS A O 1
ATOM 584 N N . VAL A 1 73 ? -8.461 -0.717 11.720 1.00 94.06 73 VAL A N 1
ATOM 585 C CA . VAL A 1 73 ? -7.756 0.104 10.724 1.00 94.06 73 VAL A CA 1
ATOM 586 C C . VAL A 1 73 ? -7.894 1.585 11.057 1.00 94.06 73 VAL A C 1
ATOM 588 O O . VAL A 1 73 ? -6.888 2.289 11.096 1.00 94.06 73 VAL A O 1
ATOM 591 N N . VAL A 1 74 ? -9.114 2.040 11.359 1.00 94.06 74 VAL A N 1
ATOM 592 C CA . VAL A 1 74 ? -9.381 3.437 11.741 1.00 94.06 74 VAL A CA 1
ATOM 593 C C . VAL A 1 74 ? -8.533 3.836 12.949 1.00 94.06 74 VAL A C 1
ATOM 595 O O . VAL A 1 74 ? -7.755 4.780 12.853 1.00 94.06 74 VAL A O 1
ATOM 598 N N . ARG A 1 75 ? -8.569 3.052 14.036 1.00 91.31 75 ARG A N 1
ATOM 599 C CA . ARG A 1 75 ? -7.768 3.316 15.244 1.00 91.31 75 ARG A CA 1
ATOM 600 C C . ARG A 1 75 ? -6.264 3.333 14.962 1.00 91.31 75 ARG A C 1
ATOM 602 O O . ARG A 1 75 ? -5.546 4.140 15.546 1.00 91.31 75 ARG A O 1
ATOM 609 N N . THR A 1 76 ? -5.764 2.447 14.098 1.00 92.38 76 THR A N 1
ATOM 610 C CA . THR A 1 76 ? -4.344 2.439 13.712 1.00 92.38 76 THR A CA 1
ATOM 611 C C . THR A 1 76 ? -3.968 3.714 12.956 1.00 92.38 76 THR A C 1
ATOM 613 O O . THR A 1 76 ? -2.915 4.290 13.225 1.00 92.38 76 THR A O 1
ATOM 616 N N . LEU A 1 77 ? -4.823 4.192 12.051 1.00 95.31 77 LEU A N 1
ATOM 617 C CA . LEU A 1 77 ? -4.593 5.419 11.285 1.00 95.31 77 LEU A CA 1
ATOM 618 C C . LEU A 1 77 ? -4.697 6.682 12.154 1.00 95.31 77 LEU A C 1
ATOM 620 O O . LEU A 1 77 ? -3.837 7.554 12.061 1.00 95.31 77 LEU A O 1
ATOM 624 N N . GLU A 1 78 ? -5.670 6.753 13.060 1.00 94.31 78 GLU A N 1
ATOM 625 C CA . GLU A 1 78 ? -5.834 7.877 13.999 1.00 94.31 78 GLU A CA 1
ATOM 626 C C . GLU A 1 78 ? -4.662 8.010 14.985 1.00 94.31 78 GLU A C 1
ATOM 628 O O . GLU A 1 78 ? -4.440 9.073 15.563 1.00 94.31 78 GLU A O 1
ATOM 633 N N . ARG A 1 79 ? -3.889 6.932 15.164 1.00 90.75 79 ARG A N 1
ATOM 634 C CA . ARG A 1 79 ? -2.644 6.902 15.944 1.00 90.75 79 ARG A CA 1
ATOM 635 C C . ARG A 1 79 ? -1.394 7.208 15.113 1.00 90.75 79 ARG A C 1
ATOM 637 O O . ARG A 1 79 ? -0.295 7.098 15.643 1.00 90.75 79 ARG A O 1
ATOM 644 N N . GLY A 1 80 ? -1.545 7.557 13.836 1.00 91.38 80 GLY A N 1
ATOM 645 C CA . GLY A 1 80 ? -0.431 7.869 12.938 1.00 91.38 80 GLY A CA 1
ATOM 646 C C . GLY A 1 80 ? 0.139 6.673 12.178 1.00 91.38 80 GLY A C 1
ATOM 647 O O . GLY A 1 80 ? 1.287 6.721 11.757 1.00 91.38 80 GLY A O 1
ATOM 648 N N . MET A 1 81 ? -0.642 5.601 11.990 1.00 92.62 81 MET A N 1
ATOM 649 C CA . MET A 1 81 ? -0.239 4.401 11.240 1.00 92.62 81 MET A CA 1
ATOM 650 C C . MET A 1 81 ? 1.067 3.782 11.763 1.00 92.62 81 MET A C 1
ATOM 652 O O . MET A 1 81 ? 1.992 3.511 11.012 1.00 92.62 81 MET A O 1
ATOM 656 N N . LEU A 1 82 ? 1.146 3.533 13.070 1.00 88.88 82 LEU A N 1
ATOM 657 C CA . LEU A 1 82 ? 2.352 2.981 13.713 1.00 88.88 82 LEU A CA 1
ATOM 658 C C . LEU A 1 82 ? 2.562 1.479 13.456 1.00 88.88 82 LEU A C 1
ATOM 660 O O . LEU A 1 82 ? 3.562 0.899 13.874 1.00 88.88 82 LEU A O 1
ATOM 664 N N . GLU A 1 83 ? 1.601 0.832 12.800 1.00 91.75 83 GLU A N 1
ATOM 665 C CA . GLU A 1 83 ? 1.589 -0.602 12.549 1.00 91.75 83 GLU A CA 1
ATOM 666 C C . GLU A 1 83 ? 1.276 -0.894 11.085 1.00 91.75 83 GLU A C 1
ATOM 668 O O . GLU A 1 83 ? 0.588 -0.136 10.396 1.00 91.75 83 GLU A O 1
ATOM 673 N N . TYR A 1 84 ? 1.757 -2.046 10.623 1.00 94.31 84 TYR A N 1
ATOM 674 C CA . TYR A 1 84 ? 1.481 -2.532 9.282 1.00 94.31 84 TYR A CA 1
ATOM 675 C C . TYR A 1 84 ? 0.024 -2.966 9.142 1.00 94.31 84 TYR A C 1
ATOM 677 O O . TYR A 1 84 ? -0.412 -3.901 9.812 1.00 94.31 84 TYR A O 1
ATOM 685 N N . ILE A 1 85 ? -0.704 -2.302 8.243 1.00 96.62 85 ILE A N 1
ATOM 686 C CA . ILE A 1 85 ? -2.077 -2.648 7.874 1.00 96.62 85 ILE A CA 1
ATOM 687 C C . ILE A 1 85 ? -2.016 -3.523 6.612 1.00 96.62 85 ILE A C 1
ATOM 689 O O . ILE A 1 85 ? -1.662 -3.006 5.544 1.00 96.62 85 ILE A O 1
ATOM 693 N N . PRO A 1 86 ? -2.318 -4.829 6.703 1.00 97.00 86 PRO A N 1
ATOM 694 C CA . PRO A 1 86 ? -2.346 -5.695 5.538 1.00 97.00 86 PRO A CA 1
ATOM 695 C C . PRO A 1 86 ? -3.594 -5.410 4.696 1.00 97.00 86 PRO A C 1
ATOM 697 O O . PRO A 1 86 ? -4.640 -5.014 5.209 1.00 97.00 86 PRO A O 1
ATOM 700 N N . LEU A 1 87 ? -3.485 -5.584 3.383 1.00 97.56 87 LEU A N 1
ATOM 701 C CA . LEU A 1 87 ? -4.556 -5.224 2.455 1.00 97.56 87 LEU A CA 1
ATOM 702 C C . LEU A 1 87 ? -5.754 -6.185 2.498 1.00 97.56 87 LEU A C 1
ATOM 704 O O . LEU A 1 87 ? -6.851 -5.800 2.101 1.00 97.56 87 LEU A O 1
ATOM 708 N N . ASP A 1 88 ? -5.606 -7.400 3.030 1.00 97.25 88 ASP A N 1
ATOM 709 C CA . ASP A 1 88 ? -6.718 -8.354 3.139 1.00 97.25 88 ASP A CA 1
ATOM 710 C C . ASP A 1 88 ? -7.836 -7.853 4.062 1.00 97.25 88 ASP A C 1
ATOM 712 O O . ASP A 1 88 ? -9.020 -8.051 3.773 1.00 97.25 88 ASP A O 1
ATOM 716 N N . VAL A 1 89 ? -7.478 -7.096 5.105 1.00 96.38 89 VAL A N 1
ATOM 717 C CA . VAL A 1 89 ? -8.454 -6.454 5.998 1.00 96.38 89 VAL A CA 1
ATOM 718 C C . VAL A 1 89 ? -9.147 -5.246 5.364 1.00 96.38 89 VAL A C 1
ATOM 720 O O . VAL A 1 89 ? -10.052 -4.677 5.962 1.00 96.38 89 VAL A O 1
ATOM 723 N N . LEU A 1 90 ? -8.733 -4.836 4.166 1.00 96.62 90 LEU A N 1
ATOM 724 C CA . LEU A 1 90 ? -9.276 -3.694 3.432 1.00 96.62 90 LEU A CA 1
ATOM 725 C C . LEU A 1 90 ? -9.920 -4.091 2.104 1.00 96.62 90 LEU A C 1
ATOM 727 O O . LEU A 1 90 ? -10.260 -3.223 1.302 1.00 96.62 90 LEU A O 1
ATOM 731 N N . THR A 1 91 ? -10.161 -5.380 1.877 1.00 96.50 91 THR A N 1
ATOM 732 C CA . THR A 1 91 ? -10.983 -5.840 0.751 1.00 96.50 91 THR A CA 1
ATOM 733 C C . THR A 1 91 ? -12.387 -5.227 0.801 1.00 96.50 91 THR A C 1
ATOM 735 O O . THR A 1 91 ? -12.880 -4.810 1.854 1.00 96.50 91 THR A O 1
ATOM 738 N N . ASP A 1 92 ? -13.075 -5.174 -0.341 1.00 93.62 92 ASP A N 1
ATOM 739 C CA . ASP A 1 92 ? -14.457 -4.676 -0.384 1.00 93.62 92 ASP A CA 1
ATOM 740 C C . ASP A 1 92 ? -15.407 -5.524 0.472 1.00 93.62 92 ASP A C 1
ATOM 742 O O . ASP A 1 92 ? -16.392 -5.019 1.011 1.00 93.62 92 ASP A O 1
ATOM 746 N N . GLU A 1 93 ? -15.122 -6.817 0.628 1.00 92.81 93 GLU A N 1
ATOM 747 C CA . GLU A 1 93 ? -15.829 -7.672 1.576 1.00 92.81 93 GLU A CA 1
ATOM 748 C C . GLU A 1 93 ? -15.572 -7.252 3.026 1.00 92.81 93 GLU A C 1
ATOM 750 O O . GLU A 1 93 ? -16.537 -7.025 3.754 1.00 92.81 93 GLU A O 1
ATOM 755 N N . ALA A 1 94 ? -14.311 -7.056 3.424 1.00 93.38 94 ALA A N 1
ATOM 756 C CA . ALA A 1 94 ? -13.975 -6.607 4.773 1.00 93.38 94 ALA A CA 1
ATOM 757 C C . ALA A 1 94 ? -14.602 -5.241 5.105 1.00 93.38 94 ALA A C 1
ATOM 759 O O . ALA A 1 94 ? -15.210 -5.082 6.163 1.00 93.38 94 ALA A O 1
ATOM 760 N N . CYS A 1 95 ? -14.553 -4.278 4.177 1.00 93.25 95 CYS A N 1
ATOM 761 C CA . CYS A 1 95 ? -15.202 -2.974 4.350 1.00 93.25 95 CYS A CA 1
ATOM 762 C C . CYS A 1 95 ? -16.736 -3.093 4.461 1.00 93.25 95 CYS A C 1
ATOM 764 O O . CYS A 1 95 ? -17.362 -2.420 5.278 1.00 93.25 95 CYS A O 1
ATOM 766 N N . ARG A 1 96 ? -17.376 -3.974 3.677 1.00 91.06 96 ARG A N 1
ATOM 767 C CA . ARG A 1 96 ? -18.824 -4.226 3.806 1.00 91.06 96 ARG A CA 1
ATOM 768 C C . ARG A 1 96 ? -19.170 -4.855 5.150 1.00 91.06 96 ARG A C 1
ATOM 770 O O . ARG A 1 96 ? -20.151 -4.445 5.764 1.00 91.06 96 ARG A O 1
ATOM 777 N N . ASN A 1 97 ? -18.383 -5.818 5.613 1.00 90.25 97 ASN A N 1
ATOM 778 C CA . ASN A 1 97 ? -18.620 -6.478 6.894 1.00 90.25 97 ASN A CA 1
ATOM 779 C C . ASN A 1 97 ? -18.440 -5.504 8.063 1.00 90.25 97 ASN A C 1
ATOM 781 O O . ASN A 1 97 ? -19.263 -5.512 8.973 1.00 90.25 97 ASN A O 1
ATOM 785 N N . ALA A 1 98 ? -17.481 -4.578 7.975 1.00 88.75 98 ALA A N 1
ATOM 786 C CA . ALA A 1 98 ? -17.289 -3.525 8.972 1.00 88.75 98 ALA A CA 1
ATOM 787 C C . ALA A 1 98 ? -18.537 -2.649 9.186 1.00 88.75 98 ALA A C 1
ATOM 789 O O . ALA A 1 98 ? -18.798 -2.231 10.306 1.00 88.75 98 ALA A O 1
ATOM 790 N N . SER A 1 99 ? -19.354 -2.417 8.150 1.00 83.88 99 SER A N 1
ATOM 791 C CA . SER A 1 99 ? -20.623 -1.678 8.299 1.00 83.88 99 SER A CA 1
ATOM 792 C C . SER A 1 99 ? -21.685 -2.410 9.135 1.00 83.88 99 SER A C 1
ATOM 794 O O . SER A 1 99 ? -22.664 -1.800 9.557 1.00 83.88 99 SER A O 1
ATOM 796 N N . ARG A 1 100 ? -21.511 -3.720 9.346 1.00 84.50 100 ARG A N 1
ATOM 797 C CA . ARG A 1 100 ? -22.434 -4.596 10.082 1.00 84.50 100 ARG A CA 1
ATOM 798 C C . ARG A 1 100 ? -21.901 -4.988 11.457 1.00 84.50 100 ARG A C 1
ATOM 800 O O . ARG A 1 100 ? -22.660 -5.527 12.260 1.00 84.50 100 ARG A O 1
ATOM 807 N N . GLU A 1 101 ? -20.613 -4.775 11.710 1.00 79.56 101 GLU A N 1
ATOM 808 C CA . GLU A 1 101 ? -20.000 -5.094 12.991 1.00 79.56 101 GLU A CA 1
ATOM 809 C C . GLU A 1 101 ? -20.398 -4.047 14.040 1.00 79.56 101 GLU A C 1
ATOM 811 O O . GLU A 1 101 ? -20.312 -2.845 13.780 1.00 79.56 101 GLU A O 1
ATOM 816 N N . PRO A 1 102 ? -20.832 -4.472 15.239 1.00 74.19 102 PRO A N 1
ATOM 817 C CA . PRO A 1 102 ? -21.037 -3.541 16.333 1.00 74.19 102 PRO A CA 1
ATOM 818 C C . PRO A 1 102 ? -19.694 -2.903 16.724 1.00 74.19 102 PRO A C 1
ATOM 820 O O . PRO A 1 102 ? -18.652 -3.566 16.642 1.00 74.19 102 PRO A O 1
ATOM 823 N N . PRO A 1 103 ? -19.694 -1.639 17.181 1.00 68.12 103 PRO A N 1
ATOM 824 C CA . PRO A 1 103 ? -18.471 -0.970 17.594 1.00 68.12 103 PRO A CA 1
ATOM 825 C C . PRO A 1 103 ? -17.760 -1.795 18.665 1.00 68.12 103 PRO A C 1
ATOM 827 O O . PRO A 1 103 ? -18.336 -2.140 19.699 1.00 68.12 103 PRO A O 1
ATOM 830 N N . ALA A 1 104 ? -16.501 -2.142 18.391 1.00 65.75 104 ALA A N 1
ATOM 831 C CA . ALA A 1 104 ? -15.714 -2.967 19.295 1.00 65.75 104 ALA A CA 1
ATOM 832 C C . ALA A 1 104 ? -15.570 -2.249 20.649 1.00 65.75 104 ALA A C 1
ATOM 834 O O . ALA A 1 104 ? -15.128 -1.088 20.651 1.00 65.75 104 ALA A O 1
ATOM 835 N N . PRO A 1 105 ? -15.886 -2.914 21.781 1.00 62.59 105 PRO A N 1
ATOM 836 C CA . PRO A 1 105 ? -15.794 -2.303 23.100 1.00 62.59 105 PRO A CA 1
ATOM 837 C C . PRO A 1 105 ? -14.396 -1.719 23.322 1.00 62.59 105 PRO A C 1
ATOM 839 O O . PRO A 1 105 ? -13.387 -2.258 22.850 1.00 62.59 105 PRO A O 1
ATOM 842 N N . GLU A 1 106 ? -14.341 -0.570 23.993 1.00 58.09 106 GLU A N 1
ATOM 843 C CA . GLU A 1 106 ? -13.085 0.088 24.337 1.00 58.09 106 GLU A CA 1
ATOM 844 C C . GLU A 1 106 ? -12.252 -0.840 25.224 1.00 58.09 106 GLU A C 1
ATOM 846 O O . GLU A 1 106 ? -12.568 -1.074 26.384 1.00 58.09 106 GLU A O 1
ATOM 851 N N . THR A 1 107 ? -11.193 -1.401 24.633 1.00 55.84 107 THR A N 1
ATOM 852 C CA . THR A 1 107 ? -10.002 -1.936 25.307 1.00 55.84 107 THR A CA 1
ATOM 853 C C . THR A 1 107 ? -10.262 -2.647 26.637 1.00 55.84 107 THR A C 1
ATOM 855 O O . THR A 1 107 ? -9.921 -2.148 27.706 1.00 55.84 107 THR A O 1
ATOM 858 N N . SER A 1 108 ? -10.777 -3.874 26.581 1.00 54.28 108 SER A N 1
ATOM 859 C CA . SER A 1 108 ? -10.619 -4.801 27.701 1.00 54.28 108 SER A CA 1
ATOM 860 C C . SER A 1 108 ? -9.162 -5.261 27.735 1.00 54.28 108 SER A C 1
ATOM 862 O O . SER A 1 108 ? -8.731 -5.997 26.848 1.00 54.28 108 SER A O 1
ATOM 864 N N . PHE A 1 109 ? -8.377 -4.823 28.716 1.00 60.16 109 PHE A N 1
ATOM 865 C CA . PHE A 1 109 ? -7.052 -5.399 28.927 1.00 60.16 109 PHE A CA 1
ATOM 866 C C . PHE A 1 109 ? -7.198 -6.863 29.347 1.00 60.16 109 PHE A C 1
ATOM 868 O O . PHE A 1 109 ? -8.013 -7.192 30.207 1.00 60.16 109 PHE A O 1
ATOM 875 N N . VAL A 1 110 ? -6.391 -7.741 28.760 1.00 59.19 110 VAL A N 1
ATOM 876 C CA . VAL A 1 110 ? -6.318 -9.146 29.159 1.00 59.19 110 VAL A CA 1
ATOM 877 C C . VAL A 1 110 ? -5.029 -9.322 29.941 1.00 59.19 110 VAL A C 1
ATOM 879 O O . VAL A 1 110 ? -3.937 -9.044 29.445 1.00 59.19 110 VAL A O 1
ATOM 882 N N . VAL A 1 111 ? -5.140 -9.771 31.187 1.00 60.94 111 VAL A N 1
ATOM 883 C CA . VAL A 1 111 ? -3.965 -10.158 31.967 1.00 60.94 111 VAL A CA 1
ATOM 884 C C . VAL A 1 111 ? -3.551 -11.554 31.514 1.00 60.94 111 VAL A C 1
ATOM 886 O O . VAL A 1 111 ? -4.275 -12.521 31.728 1.00 60.94 111 VAL A O 1
ATOM 889 N N . SER A 1 112 ? -2.382 -11.660 30.888 1.00 65.06 112 SER A N 1
ATOM 890 C CA . SER A 1 112 ? -1.766 -12.939 30.526 1.00 65.06 112 SER A CA 1
ATOM 891 C C . SER A 1 112 ? -0.335 -12.963 31.055 1.00 65.06 112 SER A C 1
ATOM 893 O O . SER A 1 112 ? 0.445 -12.037 30.814 1.00 65.06 112 SER A O 1
ATOM 895 N N . ASN A 1 113 ? 0.001 -13.997 31.834 1.00 76.81 113 ASN A N 1
ATOM 896 C CA . ASN A 1 113 ? 1.288 -14.152 32.529 1.00 76.81 113 ASN A CA 1
ATOM 897 C C . ASN A 1 113 ? 1.666 -12.960 33.433 1.00 76.81 113 ASN A C 1
ATOM 899 O O . ASN A 1 113 ? 2.812 -12.513 33.435 1.00 76.81 113 ASN A O 1
ATOM 903 N N . GLY A 1 114 ? 0.696 -12.400 34.167 1.00 74.88 114 GLY A N 1
ATOM 904 C CA . GLY A 1 114 ? 0.930 -11.273 35.083 1.00 74.88 114 GLY A CA 1
ATOM 905 C C . GLY A 1 114 ? 1.281 -9.950 34.392 1.00 74.88 114 GLY A C 1
ATOM 906 O O . GLY A 1 114 ? 1.652 -8.989 35.059 1.00 74.88 114 GLY A O 1
ATOM 907 N N . LYS A 1 115 ? 1.163 -9.880 33.060 1.00 64.50 115 LYS A N 1
ATOM 908 C CA . LYS A 1 115 ? 1.320 -8.651 32.282 1.00 64.50 115 LYS A CA 1
ATOM 909 C C . LYS A 1 115 ? -0.028 -8.239 31.716 1.00 64.50 115 LYS A C 1
ATOM 911 O O . LYS A 1 115 ? -0.749 -9.063 31.153 1.00 64.50 115 LYS A O 1
ATOM 916 N N . TRP A 1 116 ? -0.340 -6.954 31.839 1.00 63.94 116 TRP A N 1
ATOM 917 C CA . TRP A 1 116 ? -1.437 -6.338 31.107 1.00 63.94 116 TRP A CA 1
ATOM 918 C C . TRP A 1 116 ? -1.095 -6.385 29.618 1.00 63.94 116 TRP A C 1
ATOM 920 O O . TRP A 1 116 ? -0.168 -5.713 29.166 1.00 63.94 116 TRP A O 1
ATOM 930 N N . GLN A 1 117 ? -1.798 -7.225 28.867 1.00 54.66 117 GLN A N 1
ATOM 931 C CA . GLN A 1 117 ? -1.697 -7.281 27.417 1.00 54.66 117 GLN A CA 1
ATOM 932 C C . GLN A 1 117 ? -2.953 -6.648 26.835 1.00 54.66 117 GLN A C 1
ATOM 934 O O . GLN A 1 117 ? -4.073 -6.952 27.245 1.00 54.66 117 GLN A O 1
ATOM 939 N N . LEU A 1 118 ? -2.775 -5.750 25.873 1.00 58.25 118 LEU A N 1
ATOM 940 C CA . LEU A 1 118 ? -3.887 -5.267 25.071 1.00 58.25 118 LEU A CA 1
ATOM 941 C C . LEU A 1 118 ? -4.218 -6.377 24.052 1.00 58.25 118 LEU A C 1
ATOM 943 O O . LEU A 1 118 ? -3.382 -6.651 23.185 1.00 58.25 118 LEU A O 1
ATOM 947 N N . PRO A 1 119 ? -5.364 -7.075 24.150 1.00 50.16 119 PRO A N 1
ATOM 948 C CA . PRO A 1 119 ? -5.717 -8.096 23.171 1.00 50.16 119 PRO A CA 1
ATOM 949 C C . PRO A 1 119 ? -5.882 -7.437 21.793 1.00 50.16 119 PRO A C 1
ATOM 951 O O . PRO A 1 119 ? -6.591 -6.442 21.649 1.00 50.16 119 PRO A O 1
ATOM 954 N N . GLY A 1 120 ? -5.205 -7.982 20.778 1.00 54.16 120 GLY A N 1
ATOM 955 C CA . GLY A 1 120 ? -5.274 -7.490 19.394 1.00 54.16 120 GLY A CA 1
ATOM 956 C C . GLY A 1 120 ? -4.072 -6.673 18.902 1.00 54.16 120 GLY A C 1
ATOM 957 O O . GLY A 1 120 ? -4.216 -5.969 17.905 1.00 54.16 120 GLY A O 1
ATOM 958 N N . ALA A 1 121 ? -2.911 -6.789 19.555 1.00 63.28 121 ALA A N 1
ATOM 959 C CA . ALA A 1 121 ? -1.729 -5.934 19.373 1.00 63.28 121 ALA A CA 1
ATOM 960 C C . ALA A 1 121 ? -1.089 -5.875 17.966 1.00 63.28 121 ALA A C 1
ATOM 962 O O . ALA A 1 121 ? -0.198 -5.063 17.760 1.00 63.28 121 ALA A O 1
ATOM 963 N N . SER A 1 122 ? -1.482 -6.715 17.007 1.00 79.75 122 SER A N 1
ATOM 964 C CA . SER A 1 122 ? -0.975 -6.623 15.631 1.00 79.75 122 SER A CA 1
ATOM 965 C C . SER A 1 122 ? -1.961 -7.208 14.625 1.00 79.75 122 SER A C 1
ATOM 967 O O . SER A 1 122 ? -2.855 -7.983 14.982 1.00 79.75 122 SER A O 1
ATOM 969 N N . PHE A 1 123 ? -1.872 -6.787 13.366 1.00 88.06 123 PHE A N 1
ATOM 970 C CA . PHE A 1 123 ? -2.620 -7.407 12.275 1.00 88.06 123 PHE A CA 1
ATOM 971 C C . PHE A 1 123 ? -2.034 -8.778 11.911 1.00 88.06 123 PHE A C 1
ATOM 973 O O . PHE A 1 123 ? -0.820 -8.979 11.965 1.00 88.06 123 PHE A O 1
ATOM 980 N N . ASP A 1 124 ? -2.900 -9.714 11.517 1.00 88.75 124 ASP A N 1
ATOM 981 C CA . ASP A 1 124 ? -2.471 -10.966 10.895 1.00 88.75 124 ASP A CA 1
ATOM 982 C C . ASP A 1 124 ? -2.145 -10.702 9.422 1.00 88.75 124 ASP A C 1
ATOM 984 O O . ASP A 1 124 ? -3.032 -10.425 8.624 1.00 88.75 124 ASP A O 1
ATOM 988 N N . VAL A 1 125 ? -0.864 -10.779 9.068 1.00 89.88 125 VAL A N 1
ATOM 989 C CA . VAL A 1 125 ? -0.370 -10.525 7.703 1.00 89.88 125 VAL A CA 1
ATOM 990 C C . VAL A 1 125 ? -0.309 -11.790 6.841 1.00 89.88 125 VAL A C 1
ATOM 992 O O . VAL A 1 125 ? 0.123 -11.736 5.689 1.00 89.88 125 VAL A O 1
ATOM 995 N N . SER A 1 126 ? -0.677 -12.956 7.388 1.00 89.88 126 SER A N 1
ATOM 996 C CA . SER A 1 126 ? -0.507 -14.250 6.711 1.00 89.88 126 SER A CA 1
ATOM 997 C C . SER A 1 126 ? -1.431 -14.433 5.504 1.00 89.88 126 SER A C 1
ATOM 999 O O . SER A 1 126 ? -1.110 -15.193 4.587 1.00 89.88 126 SER A O 1
ATOM 1001 N N . LYS A 1 127 ? -2.566 -13.729 5.488 1.00 90.94 127 LYS A N 1
ATOM 1002 C CA . LYS A 1 127 ? -3.602 -13.844 4.453 1.00 90.94 127 LYS A CA 1
ATOM 1003 C C . LYS A 1 127 ? -3.380 -12.924 3.263 1.00 90.94 127 LYS A C 1
ATOM 1005 O O . LYS A 1 127 ? -3.870 -13.218 2.180 1.00 90.94 127 LYS A O 1
ATOM 1010 N N . GLU A 1 128 ? -2.604 -11.862 3.435 1.00 93.19 128 GLU A N 1
ATOM 1011 C CA . GLU A 1 128 ? -2.355 -10.876 2.386 1.00 93.19 128 GLU A CA 1
ATOM 1012 C C . GLU A 1 128 ? -1.705 -11.493 1.142 1.00 93.19 128 GLU A C 1
ATOM 1014 O O . GLU A 1 128 ? -2.077 -11.146 0.029 1.00 93.19 128 GLU A O 1
ATOM 1019 N N . GLY A 1 129 ? -0.820 -12.482 1.317 1.00 92.19 129 GLY A N 1
ATOM 1020 C CA . GLY A 1 129 ? -0.199 -13.234 0.217 1.00 92.19 129 GLY A CA 1
ATOM 1021 C C . GLY A 1 129 ? -1.162 -14.103 -0.604 1.00 92.19 129 GLY A C 1
ATOM 1022 O O . GLY A 1 129 ? -0.717 -14.787 -1.516 1.00 92.19 129 GLY A O 1
ATOM 1023 N N . ARG A 1 130 ? -2.455 -14.136 -0.258 1.00 95.12 130 ARG A N 1
ATOM 1024 C CA . ARG A 1 130 ? -3.500 -14.893 -0.967 1.00 95.12 130 ARG A CA 1
ATOM 1025 C C . ARG A 1 130 ? -4.462 -13.999 -1.743 1.00 95.12 130 ARG A C 1
ATOM 1027 O O . ARG A 1 130 ? -5.420 -14.515 -2.312 1.00 95.12 130 ARG A O 1
ATOM 1034 N N . LEU A 1 131 ? -4.249 -12.684 -1.719 1.00 96.19 131 LEU A N 1
ATOM 1035 C CA . LEU A 1 131 ? -5.071 -11.758 -2.484 1.00 96.19 131 LEU A CA 1
ATOM 1036 C C . LEU A 1 131 ? -4.954 -12.062 -3.974 1.00 96.19 131 LEU A C 1
ATOM 1038 O O . LEU A 1 131 ? -3.904 -12.455 -4.469 1.00 96.19 131 LEU A O 1
ATOM 1042 N N . THR A 1 132 ? -6.036 -11.841 -4.701 1.00 97.38 132 THR A N 1
ATOM 1043 C CA . THR A 1 132 ? -6.002 -11.735 -6.157 1.00 97.38 132 THR A CA 1
ATOM 1044 C C . THR A 1 132 ? -5.605 -10.318 -6.574 1.00 97.38 132 THR A C 1
ATOM 1046 O O . THR A 1 132 ? -5.793 -9.358 -5.824 1.00 97.38 132 THR A O 1
ATOM 1049 N N . PHE A 1 133 ? -5.127 -10.147 -7.814 1.00 95.81 133 PHE A N 1
ATOM 1050 C CA . PHE A 1 133 ? -4.803 -8.820 -8.362 1.00 95.81 133 PHE A CA 1
ATOM 1051 C C . PHE A 1 133 ? -5.976 -7.830 -8.243 1.00 95.81 133 PHE A C 1
ATOM 1053 O O . PHE A 1 133 ? -5.775 -6.657 -7.932 1.00 95.81 133 PHE A O 1
ATOM 1060 N N . GLY A 1 134 ? -7.210 -8.298 -8.470 1.00 97.12 134 GLY A N 1
ATOM 1061 C CA . GLY A 1 134 ? -8.413 -7.468 -8.372 1.00 97.12 134 GLY A CA 1
ATOM 1062 C C . GLY A 1 134 ? -8.714 -7.030 -6.938 1.00 97.12 134 GLY A C 1
ATOM 1063 O O . GLY A 1 134 ? -8.952 -5.846 -6.700 1.00 97.12 134 GLY A O 1
ATOM 1064 N N . GLU A 1 135 ? -8.647 -7.958 -5.979 1.00 97.06 135 GLU A N 1
ATOM 1065 C CA . GLU A 1 135 ? -8.833 -7.645 -4.556 1.00 97.06 135 GLU A CA 1
ATOM 1066 C C . GLU A 1 135 ? -7.761 -6.688 -4.047 1.00 97.06 135 GLU A C 1
ATOM 1068 O O . GLU A 1 135 ? -8.083 -5.740 -3.338 1.00 97.06 135 GLU A O 1
ATOM 1073 N N . TRP A 1 136 ? -6.506 -6.893 -4.448 1.00 97.69 136 TRP A N 1
ATOM 1074 C CA . TRP A 1 136 ? -5.403 -6.001 -4.108 1.00 97.69 136 TRP A CA 1
ATOM 1075 C C . TRP A 1 136 ? -5.597 -4.593 -4.677 1.00 97.69 136 TRP A C 1
ATOM 1077 O O . TRP A 1 136 ? -5.382 -3.619 -3.959 1.00 97.69 136 TRP A O 1
ATOM 1087 N N . CYS A 1 137 ? -6.070 -4.461 -5.923 1.00 97.31 137 CYS A N 1
ATOM 1088 C CA . CYS A 1 137 ? -6.387 -3.152 -6.500 1.00 97.31 137 CYS A CA 1
ATOM 1089 C C . CYS A 1 137 ? -7.444 -2.413 -5.667 1.00 97.31 137 CYS A C 1
ATOM 1091 O O . CYS A 1 137 ? -7.233 -1.258 -5.297 1.00 97.31 137 CYS A O 1
ATOM 1093 N N . GLY A 1 138 ? -8.559 -3.083 -5.353 1.00 95.94 138 GLY A N 1
ATOM 1094 C CA . GLY A 1 138 ? -9.634 -2.495 -4.550 1.00 95.94 138 GLY A CA 1
ATOM 1095 C C . GLY A 1 138 ? -9.192 -2.184 -3.118 1.00 95.94 138 GLY A C 1
ATOM 1096 O O . GLY A 1 138 ? -9.463 -1.103 -2.600 1.00 95.94 138 GLY A O 1
ATOM 1097 N N . ALA A 1 139 ? -8.446 -3.091 -2.488 1.00 97.19 139 ALA A N 1
ATOM 1098 C CA . ALA A 1 139 ? -7.923 -2.900 -1.142 1.00 97.19 139 ALA A CA 1
ATOM 1099 C C . ALA A 1 139 ? -6.898 -1.761 -1.053 1.00 97.19 139 ALA A C 1
ATOM 1101 O O . ALA A 1 139 ? -6.903 -1.011 -0.078 1.00 97.19 139 ALA A O 1
ATOM 1102 N N . GLY A 1 140 ? -6.049 -1.589 -2.071 1.00 97.50 140 GLY A N 1
ATOM 1103 C CA . GLY A 1 140 ? -5.111 -0.470 -2.157 1.00 97.50 140 GLY A CA 1
ATOM 1104 C C . GLY A 1 140 ? -5.825 0.881 -2.246 1.00 97.50 140 GLY A C 1
ATOM 1105 O O . GLY A 1 140 ? -5.455 1.823 -1.544 1.00 97.50 140 GLY A O 1
ATOM 1106 N N . GLU A 1 141 ? -6.896 0.974 -3.041 1.00 96.75 141 GLU A N 1
ATOM 1107 C CA . GLU A 1 141 ? -7.760 2.164 -3.084 1.00 96.75 141 GLU A CA 1
ATOM 1108 C C . GLU A 1 141 ? -8.430 2.422 -1.728 1.00 96.75 141 GLU A C 1
ATOM 1110 O O . GLU A 1 141 ? -8.417 3.550 -1.234 1.00 96.75 141 GLU A O 1
ATOM 1115 N N . ASN A 1 142 ? -8.916 1.365 -1.072 1.00 96.62 142 ASN A N 1
ATOM 1116 C CA . ASN A 1 142 ? -9.520 1.460 0.256 1.00 96.62 142 ASN A CA 1
ATOM 1117 C C . ASN A 1 142 ? -8.527 1.929 1.319 1.00 96.62 142 ASN A C 1
ATOM 1119 O O . ASN A 1 142 ? -8.900 2.727 2.175 1.00 96.62 142 ASN A O 1
ATOM 1123 N N . LEU A 1 143 ? -7.268 1.484 1.259 1.00 97.62 143 LEU A N 1
ATOM 1124 C CA . LEU A 1 143 ? -6.214 1.970 2.147 1.00 97.62 143 LEU A CA 1
ATOM 1125 C C . LEU A 1 143 ? -5.983 3.468 1.949 1.00 97.62 143 LEU A C 1
ATOM 1127 O O . LEU A 1 143 ? -5.970 4.217 2.923 1.00 97.62 143 LEU A O 1
ATOM 1131 N N . VAL A 1 144 ? -5.847 3.914 0.699 1.00 97.75 144 VAL A N 1
ATOM 1132 C CA . VAL A 1 144 ? -5.660 5.335 0.374 1.00 97.75 144 VAL A CA 1
ATOM 1133 C C . VAL A 1 144 ? -6.822 6.170 0.911 1.00 97.75 144 VAL A C 1
ATOM 1135 O O . VAL A 1 144 ? -6.593 7.182 1.572 1.00 97.75 144 VAL A O 1
ATOM 1138 N N . ASP A 1 145 ? -8.063 5.749 0.682 1.00 96.56 145 ASP A N 1
ATOM 1139 C CA . ASP A 1 145 ? -9.237 6.482 1.160 1.00 96.56 145 ASP A CA 1
ATOM 1140 C C . ASP A 1 145 ? -9.354 6.466 2.689 1.00 96.56 145 ASP A C 1
ATOM 1142 O O . ASP A 1 145 ? -9.703 7.485 3.294 1.00 96.56 145 ASP A O 1
ATOM 1146 N N . ALA A 1 146 ? -9.005 5.348 3.332 1.00 96.50 146 ALA A N 1
ATOM 1147 C CA . ALA A 1 146 ? -8.940 5.261 4.783 1.00 96.50 146 ALA A CA 1
ATOM 1148 C C . ALA A 1 146 ? -7.905 6.242 5.348 1.00 96.50 146 ALA A C 1
ATOM 1150 O O . ALA A 1 146 ? -8.206 6.930 6.325 1.00 96.50 146 ALA A O 1
ATOM 1151 N N . MET A 1 147 ? -6.728 6.362 4.719 1.00 96.94 147 MET A N 1
ATOM 1152 C CA . MET A 1 147 ? -5.689 7.317 5.114 1.00 96.94 147 MET A CA 1
ATOM 1153 C C . MET A 1 147 ? -6.174 8.759 4.965 1.00 96.94 147 MET A C 1
ATOM 1155 O O . MET A 1 147 ? -6.086 9.529 5.916 1.00 96.94 147 MET A O 1
ATOM 1159 N N . ARG A 1 148 ? -6.770 9.121 3.822 1.00 96.81 148 ARG A N 1
ATOM 1160 C CA . ARG A 1 148 ? -7.301 10.479 3.599 1.00 96.81 148 ARG A CA 1
ATOM 1161 C C . ARG A 1 148 ? -8.317 10.908 4.653 1.00 96.81 148 ARG A C 1
ATOM 1163 O O . ARG A 1 148 ? -8.412 12.095 4.943 1.00 96.81 148 ARG A O 1
ATOM 1170 N N . LYS A 1 149 ? -9.102 9.969 5.180 1.00 95.69 149 LYS A N 1
ATOM 1171 C CA . LYS A 1 149 ? -10.166 10.253 6.150 1.00 95.69 149 LYS A CA 1
ATOM 1172 C C . LYS A 1 149 ? -9.690 10.183 7.601 1.00 95.69 149 LYS A C 1
ATOM 1174 O O . LYS A 1 149 ? -10.097 11.011 8.405 1.00 95.69 149 LYS A O 1
ATOM 1179 N N . ASN A 1 150 ? -8.852 9.201 7.936 1.00 96.50 150 ASN A N 1
ATOM 1180 C CA . ASN A 1 150 ? -8.608 8.811 9.329 1.00 96.50 150 ASN A CA 1
ATOM 1181 C C . ASN A 1 150 ? -7.148 8.946 9.773 1.00 96.50 150 ASN A C 1
ATOM 1183 O O . ASN A 1 150 ? -6.887 8.873 10.970 1.00 96.50 150 ASN A O 1
ATOM 1187 N N . LEU A 1 151 ? -6.189 9.125 8.856 1.00 96.44 151 LEU A N 1
ATOM 1188 C CA . LEU A 1 151 ? -4.784 9.251 9.243 1.00 96.44 151 LEU A CA 1
ATOM 1189 C C . LEU A 1 151 ? -4.565 10.565 9.987 1.00 96.44 151 LEU A C 1
ATOM 1191 O O . LEU A 1 151 ? -4.856 11.633 9.452 1.00 96.44 151 LEU A O 1
ATOM 1195 N N . ARG A 1 152 ? -4.011 10.481 11.194 1.00 95.81 152 ARG A N 1
ATOM 1196 C CA . ARG A 1 152 ? -3.506 11.637 11.933 1.00 95.81 152 ARG A CA 1
ATOM 1197 C C . ARG A 1 152 ? -1.992 11.682 11.791 1.00 95.81 152 ARG A C 1
ATOM 1199 O O . ARG A 1 152 ? -1.293 10.926 12.462 1.00 95.81 152 ARG A O 1
ATOM 1206 N N . ALA A 1 153 ? -1.495 12.512 10.880 1.00 93.06 153 ALA A N 1
ATOM 1207 C CA . ALA A 1 153 ? -0.059 12.622 10.675 1.00 93.06 153 ALA A CA 1
ATOM 1208 C C . ALA A 1 153 ? 0.616 13.382 11.829 1.00 93.06 153 ALA A C 1
ATOM 1210 O O . ALA A 1 153 ? -0.024 14.112 12.592 1.00 93.06 153 ALA A O 1
ATOM 1211 N N . GLU A 1 154 ? 1.927 13.197 11.962 1.00 89.88 154 GLU A N 1
ATOM 1212 C CA . GLU A 1 154 ? 2.726 13.934 12.936 1.00 89.88 154 GLU A CA 1
ATOM 1213 C C . GLU A 1 154 ? 2.629 15.446 12.681 1.00 89.88 154 GLU A C 1
ATOM 1215 O O . GLU A 1 154 ? 2.719 15.906 11.543 1.00 89.88 154 GLU A O 1
ATOM 1220 N N . GLY A 1 155 ? 2.424 16.216 13.751 1.00 90.19 155 GLY A N 1
ATOM 1221 C CA . GLY A 1 155 ? 2.241 17.666 13.669 1.00 90.19 155 GLY A CA 1
ATOM 1222 C C . GLY A 1 155 ? 0.829 18.122 13.282 1.00 90.19 155 GLY A C 1
ATOM 1223 O O . GLY A 1 155 ? 0.622 19.322 13.132 1.00 90.19 155 GLY A O 1
ATOM 1224 N N . GLU A 1 156 ? -0.144 17.211 13.145 1.00 90.88 156 GLU A N 1
ATOM 1225 C CA . GLU A 1 156 ? -1.539 17.562 12.849 1.00 90.88 156 GLU A CA 1
ATOM 1226 C C . GLU A 1 156 ? -2.477 17.438 14.063 1.00 90.88 156 GLU A C 1
ATOM 1228 O O . GLU A 1 156 ? -2.492 16.445 14.804 1.00 90.88 156 GLU A O 1
ATOM 1233 N N . ASP A 1 157 ? -3.358 18.430 14.211 1.00 92.25 157 ASP A N 1
ATOM 1234 C CA . ASP A 1 157 ? -4.359 18.467 15.285 1.00 92.25 157 ASP A CA 1
ATOM 1235 C C . ASP A 1 157 ? -5.564 17.548 15.029 1.00 92.25 157 ASP A C 1
ATOM 1237 O O . ASP A 1 157 ? -6.279 17.189 15.965 1.00 92.25 157 ASP A O 1
ATOM 1241 N N . ARG A 1 158 ? -5.798 17.144 13.774 1.00 92.88 158 ARG A N 1
ATOM 1242 C CA . ARG A 1 158 ? -6.953 16.331 13.364 1.00 92.88 158 ARG A CA 1
ATOM 1243 C C . ARG A 1 158 ? -6.598 15.325 12.274 1.00 92.88 158 ARG A C 1
ATOM 1245 O O . ARG A 1 158 ? -5.675 15.550 11.498 1.00 92.88 158 ARG A O 1
ATOM 1252 N N . SER A 1 159 ? -7.389 14.261 12.183 1.00 95.12 159 SER A N 1
ATOM 1253 C CA . SER A 1 159 ? -7.296 13.270 11.111 1.00 95.12 159 SER A CA 1
ATOM 1254 C C . SER A 1 159 ? -7.617 13.870 9.737 1.00 95.12 159 SER A C 1
ATOM 1256 O O . SER A 1 159 ? -8.456 14.766 9.614 1.00 95.12 159 SER A O 1
ATOM 1258 N N . GLY A 1 160 ? -6.954 13.358 8.700 1.00 93.31 160 GLY A N 1
ATOM 1259 C CA . GLY A 1 160 ? -7.173 13.751 7.308 1.00 93.31 160 GLY A CA 1
ATOM 1260 C C . GLY A 1 160 ? -6.639 15.138 6.942 1.00 93.31 160 GLY A C 1
ATOM 1261 O O . GLY A 1 160 ? -7.084 15.713 5.944 1.00 93.31 160 GLY A O 1
ATOM 1262 N N . GLY A 1 161 ? -5.712 15.689 7.734 1.00 94.25 161 GLY A N 1
ATOM 1263 C CA . GLY A 1 161 ? -5.071 16.972 7.464 1.00 94.25 161 GLY A CA 1
ATOM 1264 C C . GLY A 1 161 ? -4.177 16.977 6.208 1.00 94.25 161 GLY A C 1
ATOM 1265 O O . GLY A 1 161 ? -4.046 15.963 5.517 1.00 94.25 161 GLY A O 1
ATOM 1266 N N . PRO A 1 162 ? -3.582 18.132 5.852 1.00 95.62 162 PRO A N 1
ATOM 1267 C CA . PRO A 1 162 ? -2.774 18.284 4.639 1.00 95.62 162 PRO A CA 1
ATOM 1268 C C . PRO A 1 162 ? -1.616 17.280 4.499 1.00 95.62 162 PRO A C 1
ATOM 1270 O O . PRO A 1 162 ? -1.370 16.780 3.400 1.00 95.62 162 PRO A O 1
ATOM 1273 N N . VAL A 1 163 ? -0.923 16.955 5.592 1.00 93.31 163 VAL A N 1
ATOM 1274 C CA . VAL A 1 163 ? 0.169 15.973 5.615 1.00 93.31 163 VAL A CA 1
ATOM 1275 C C . VAL A 1 163 ? -0.395 14.571 5.408 1.00 93.31 163 VAL A C 1
ATOM 1277 O O . VAL A 1 163 ? 0.117 13.828 4.571 1.00 93.31 163 VAL A O 1
ATOM 1280 N N . ALA A 1 164 ? -1.499 14.223 6.075 1.00 94.19 164 ALA A N 1
ATOM 1281 C CA . ALA A 1 164 ? -2.187 12.957 5.832 1.00 94.19 164 ALA A CA 1
ATOM 1282 C C . ALA A 1 164 ? -2.629 12.800 4.362 1.00 94.19 164 ALA A C 1
ATOM 1284 O O . ALA A 1 164 ? -2.449 11.728 3.777 1.00 94.19 164 ALA A O 1
ATOM 1285 N N . GLN A 1 165 ? -3.132 13.869 3.728 1.00 96.25 165 GLN A N 1
ATOM 1286 C CA . GLN A 1 165 ? -3.462 13.873 2.295 1.00 96.25 165 GLN A CA 1
ATOM 1287 C C . GLN A 1 165 ? -2.228 13.638 1.416 1.00 96.25 165 GLN A C 1
ATOM 1289 O O . GLN A 1 165 ? -2.297 12.864 0.459 1.00 96.25 165 GLN A O 1
ATOM 1294 N N . ALA A 1 166 ? -1.096 14.271 1.733 1.00 94.19 166 ALA A N 1
ATOM 1295 C CA . ALA A 1 166 ? 0.150 14.097 0.988 1.00 94.19 166 ALA A CA 1
ATOM 1296 C C . ALA A 1 166 ? 0.685 12.656 1.090 1.00 94.19 166 ALA A C 1
ATOM 1298 O O . ALA A 1 166 ? 1.060 12.053 0.077 1.00 94.19 166 ALA A O 1
ATOM 1299 N N . ILE A 1 167 ? 0.649 12.065 2.290 1.00 93.62 167 ILE A N 1
ATOM 1300 C CA . ILE A 1 167 ? 1.023 10.660 2.502 1.00 93.62 167 ILE A CA 1
ATOM 1301 C C . ILE A 1 167 ? 0.085 9.748 1.697 1.00 93.62 167 ILE A C 1
ATOM 1303 O O . ILE A 1 167 ? 0.552 8.903 0.930 1.00 93.62 167 ILE A O 1
ATOM 1307 N N . ALA A 1 168 ? -1.232 9.949 1.788 1.00 96.50 168 ALA A N 1
ATOM 1308 C CA . ALA A 1 168 ? -2.196 9.168 1.015 1.00 96.50 168 ALA A CA 1
ATOM 1309 C C . ALA A 1 168 ? -1.990 9.320 -0.506 1.00 96.50 168 ALA A C 1
ATOM 1311 O O . ALA A 1 168 ? -2.105 8.346 -1.249 1.00 96.50 168 ALA A O 1
ATOM 1312 N N . GLY A 1 169 ? -1.627 10.515 -0.985 1.00 96.06 169 GLY A N 1
ATOM 1313 C CA . GLY A 1 169 ? -1.270 10.769 -2.385 1.00 96.06 169 GLY A CA 1
ATOM 1314 C C . GLY A 1 169 ? -0.024 10.002 -2.845 1.00 96.06 169 GLY A C 1
ATOM 1315 O O . GLY A 1 169 ? 0.023 9.517 -3.981 1.00 96.06 169 GLY A O 1
ATOM 1316 N N . THR A 1 170 ? 0.950 9.817 -1.952 1.00 94.81 170 THR A N 1
ATOM 1317 C CA . THR A 1 170 ? 2.141 8.991 -2.206 1.00 94.81 170 THR A CA 1
ATOM 1318 C C . THR A 1 170 ? 1.756 7.523 -2.386 1.00 94.81 170 THR A C 1
ATOM 1320 O O . THR A 1 170 ? 2.139 6.904 -3.381 1.00 94.81 170 THR A O 1
ATOM 1323 N N . PHE A 1 171 ? 0.919 6.984 -1.495 1.00 96.38 171 PHE A N 1
ATOM 1324 C CA . PHE A 1 171 ? 0.393 5.619 -1.617 1.00 96.38 171 PHE A CA 1
ATOM 1325 C C . PHE A 1 171 ? -0.476 5.444 -2.871 1.00 96.38 171 PHE A C 1
ATOM 1327 O O . PHE A 1 171 ? -0.329 4.461 -3.596 1.00 96.38 171 PHE A O 1
ATOM 1334 N N . ALA A 1 172 ? -1.323 6.421 -3.201 1.00 97.12 172 ALA A N 1
ATOM 1335 C CA . ALA A 1 172 ? -2.122 6.400 -4.425 1.00 97.12 172 ALA A CA 1
ATOM 1336 C C . ALA A 1 172 ? -1.241 6.319 -5.682 1.00 97.12 172 ALA A C 1
ATOM 1338 O O . ALA A 1 172 ? -1.501 5.521 -6.586 1.00 97.12 172 ALA A O 1
ATOM 1339 N N . SER A 1 173 ? -0.171 7.117 -5.721 1.00 94.56 173 SER A N 1
ATOM 1340 C CA . SER A 1 173 ? 0.801 7.117 -6.819 1.00 94.56 173 SER A CA 1
ATOM 1341 C C . SER A 1 173 ? 1.548 5.787 -6.914 1.00 94.56 173 SER A C 1
ATOM 1343 O O . SER A 1 173 ? 1.749 5.274 -8.015 1.00 94.56 173 SER A O 1
ATOM 1345 N N . HIS A 1 174 ? 1.899 5.192 -5.772 1.00 94.75 174 HIS A N 1
ATOM 1346 C CA . HIS A 1 174 ? 2.504 3.866 -5.698 1.00 94.75 174 HIS A CA 1
ATOM 1347 C C . HIS A 1 174 ? 1.603 2.776 -6.291 1.00 94.75 174 HIS A C 1
ATOM 1349 O O . HIS A 1 174 ? 2.028 2.088 -7.220 1.00 94.75 174 HIS A O 1
ATOM 1355 N N . PHE A 1 175 ? 0.355 2.655 -5.827 1.00 96.06 175 PHE A N 1
ATOM 1356 C CA . PHE A 1 175 ? -0.584 1.663 -6.356 1.00 96.06 175 PHE A CA 1
ATOM 1357 C C . PHE A 1 175 ? -0.882 1.895 -7.838 1.00 96.06 175 PHE A C 1
ATOM 1359 O O . PHE A 1 175 ? -0.966 0.944 -8.613 1.00 96.06 175 PHE A O 1
ATOM 1366 N N . LYS A 1 176 ? -1.015 3.157 -8.273 1.00 95.38 176 LYS A N 1
ATOM 1367 C CA . LYS A 1 176 ? -1.179 3.491 -9.695 1.00 95.38 176 LYS A CA 1
ATOM 1368 C C . LYS A 1 176 ? 0.003 2.986 -10.526 1.00 95.38 176 LYS A C 1
ATOM 1370 O O . LYS A 1 176 ? -0.225 2.334 -11.539 1.00 95.38 176 LYS A O 1
ATOM 1375 N N . ARG A 1 177 ? 1.238 3.241 -10.080 1.00 91.12 177 ARG A N 1
ATOM 1376 C CA . ARG A 1 177 ? 2.458 2.819 -10.783 1.00 91.12 177 ARG A CA 1
ATOM 1377 C C . ARG A 1 177 ? 2.564 1.300 -10.902 1.00 91.12 177 ARG A C 1
ATOM 1379 O O . ARG A 1 177 ? 2.905 0.795 -11.965 1.00 91.12 177 ARG A O 1
ATOM 1386 N N . LEU A 1 178 ? 2.262 0.571 -9.830 1.00 90.06 178 LEU A N 1
ATOM 1387 C CA . LEU A 1 178 ? 2.295 -0.891 -9.852 1.00 90.06 178 LEU A CA 1
ATOM 1388 C C . LEU A 1 178 ? 1.225 -1.488 -10.768 1.00 90.06 178 LEU A C 1
ATOM 1390 O O . LEU A 1 178 ? 1.503 -2.440 -11.485 1.00 90.06 178 LEU A O 1
ATOM 1394 N N . ARG A 1 179 ? 0.025 -0.900 -10.802 1.00 94.50 179 ARG A N 1
ATOM 1395 C CA . ARG A 1 179 ? -1.039 -1.319 -11.727 1.00 94.50 179 ARG A CA 1
ATOM 1396 C C . ARG A 1 179 ? -0.700 -1.057 -13.191 1.00 94.50 179 ARG A C 1
ATOM 1398 O O . ARG A 1 179 ? -1.164 -1.800 -14.046 1.00 94.50 179 ARG A O 1
ATOM 1405 N N . SER A 1 180 ? 0.077 -0.012 -13.477 1.00 90.19 180 SER A N 1
ATOM 1406 C CA . SER A 1 180 ? 0.499 0.326 -14.841 1.00 90.19 180 SER A CA 1
ATOM 1407 C C . SER A 1 180 ? 1.691 -0.490 -15.343 1.00 90.19 180 SER A C 1
ATOM 1409 O O . SER A 1 180 ? 2.096 -0.307 -16.486 1.00 90.19 180 SER A O 1
ATOM 1411 N N . LEU A 1 181 ? 2.278 -1.360 -14.515 1.00 85.38 181 LEU A N 1
ATOM 1412 C CA . LEU A 1 181 ? 3.346 -2.250 -14.961 1.00 85.38 181 LEU A CA 1
ATOM 1413 C C . LEU A 1 181 ? 2.846 -3.184 -16.073 1.00 85.38 181 LEU A C 1
ATOM 1415 O O . LEU A 1 181 ? 1.787 -3.805 -15.920 1.00 85.38 181 LEU A O 1
ATOM 1419 N N . PRO A 1 182 ? 3.614 -3.370 -17.159 1.00 85.31 182 PRO A N 1
ATOM 1420 C CA . PRO A 1 182 ? 3.334 -4.452 -18.088 1.00 85.31 182 PRO A CA 1
ATOM 1421 C C . PRO A 1 182 ? 3.345 -5.789 -17.347 1.00 85.31 182 PRO A C 1
ATOM 1423 O O . PRO A 1 182 ? 4.168 -6.019 -16.462 1.00 85.31 182 PRO A O 1
ATOM 1426 N N . ASN A 1 183 ? 2.403 -6.666 -17.686 1.00 86.00 183 ASN A N 1
ATOM 1427 C CA . ASN A 1 183 ? 2.242 -7.978 -17.057 1.00 86.00 183 ASN A CA 1
ATOM 1428 C C . ASN A 1 183 ? 1.969 -7.958 -15.538 1.00 86.00 183 ASN A C 1
ATOM 1430 O O . ASN A 1 183 ? 2.009 -9.021 -14.928 1.00 86.00 183 ASN A O 1
ATOM 1434 N N . ALA A 1 184 ? 1.599 -6.819 -14.926 1.00 84.25 184 ALA A N 1
ATOM 1435 C CA . ALA A 1 184 ? 1.328 -6.719 -13.479 1.00 84.25 184 ALA A CA 1
ATOM 1436 C C . ALA A 1 184 ? 0.364 -7.794 -12.952 1.00 84.25 184 ALA A C 1
ATOM 1438 O O . ALA A 1 184 ? 0.508 -8.287 -11.837 1.00 84.25 184 ALA A O 1
ATOM 1439 N N . ARG A 1 185 ? -0.634 -8.150 -13.767 1.00 91.94 185 ARG A N 1
ATOM 1440 C CA . ARG A 1 185 ? -1.627 -9.177 -13.443 1.00 91.94 185 ARG A CA 1
ATOM 1441 C C . ARG A 1 185 ? -1.077 -10.600 -13.556 1.00 91.94 185 ARG A C 1
ATOM 1443 O O . ARG A 1 185 ? -1.521 -11.462 -12.809 1.00 91.94 185 ARG A O 1
ATOM 1450 N N . VAL A 1 186 ? -0.180 -10.847 -14.511 1.00 88.38 186 VAL A N 1
ATOM 1451 C CA . VAL A 1 186 ? 0.428 -12.168 -14.751 1.00 88.38 186 VAL A CA 1
ATOM 1452 C C . VAL A 1 186 ? 1.490 -12.444 -13.689 1.00 88.38 186 VAL A C 1
ATOM 1454 O O . VAL A 1 186 ? 1.497 -13.511 -13.093 1.00 88.38 186 VAL A O 1
ATOM 1457 N N . GLU A 1 187 ? 2.312 -11.442 -13.383 1.00 89.00 187 GLU A N 1
ATOM 1458 C CA . GLU A 1 187 ? 3.406 -11.500 -12.406 1.00 89.00 187 GLU A CA 1
ATOM 1459 C C . GLU A 1 187 ? 2.977 -10.974 -11.023 1.00 89.00 187 GLU A C 1
ATOM 1461 O O . GLU A 1 187 ? 3.747 -10.321 -10.312 1.00 89.00 187 GLU A O 1
ATOM 1466 N N . PHE A 1 188 ? 1.715 -11.197 -10.643 1.00 91.62 188 PHE A N 1
ATOM 1467 C CA . PHE A 1 188 ? 1.129 -10.508 -9.493 1.00 91.62 188 PHE A CA 1
ATOM 1468 C C . PHE A 1 188 ? 1.808 -10.847 -8.161 1.00 91.62 188 PHE A C 1
ATOM 1470 O O . PHE A 1 188 ? 2.001 -9.947 -7.348 1.00 91.62 188 PHE A O 1
ATOM 1477 N N . ASP A 1 189 ? 2.246 -12.089 -7.952 1.00 87.25 189 ASP A N 1
ATOM 1478 C CA . ASP A 1 189 ? 2.944 -12.485 -6.720 1.00 87.25 189 ASP A CA 1
ATOM 1479 C C . ASP A 1 189 ? 4.189 -11.616 -6.469 1.00 87.25 189 ASP A C 1
ATOM 1481 O O . ASP A 1 189 ? 4.464 -11.198 -5.343 1.00 87.25 189 ASP A O 1
ATOM 1485 N N . VAL A 1 190 ? 4.910 -11.268 -7.541 1.00 85.69 190 VAL A N 1
ATOM 1486 C CA . VAL A 1 190 ? 6.091 -10.398 -7.486 1.00 85.69 190 VAL A CA 1
ATOM 1487 C C . VAL A 1 190 ? 5.699 -8.957 -7.153 1.00 85.69 190 VAL A C 1
ATOM 1489 O O . VAL A 1 190 ? 6.354 -8.306 -6.334 1.00 85.69 190 VAL A O 1
ATOM 1492 N N . VAL A 1 191 ? 4.623 -8.457 -7.769 1.00 89.31 191 VAL A N 1
ATOM 1493 C CA . VAL A 1 191 ? 4.076 -7.116 -7.503 1.00 89.31 191 VAL A CA 1
ATOM 1494 C C . VAL A 1 191 ? 3.622 -6.993 -6.048 1.00 89.31 191 VAL A C 1
ATOM 1496 O O . VAL A 1 191 ? 3.929 -5.998 -5.389 1.00 89.31 191 VAL A O 1
ATOM 1499 N N . LEU A 1 192 ? 2.934 -8.012 -5.534 1.00 91.81 192 LEU A N 1
ATOM 1500 C CA . LEU A 1 192 ? 2.432 -8.058 -4.168 1.00 91.81 192 LEU A CA 1
ATOM 1501 C C . LEU A 1 192 ? 3.575 -8.093 -3.150 1.00 91.81 192 LEU A C 1
ATOM 1503 O O . LEU A 1 192 ? 3.571 -7.314 -2.199 1.00 91.81 192 LEU A O 1
ATOM 1507 N N . ASP A 1 193 ? 4.589 -8.934 -3.357 1.00 87.25 193 ASP A N 1
ATOM 1508 C CA . ASP A 1 193 ? 5.763 -8.967 -2.480 1.00 87.25 193 ASP A CA 1
ATOM 1509 C C . ASP A 1 193 ? 6.515 -7.628 -2.468 1.00 87.25 193 ASP A C 1
ATOM 1511 O O . ASP A 1 193 ? 6.977 -7.181 -1.411 1.00 87.25 193 ASP A O 1
ATOM 1515 N N . TYR A 1 194 ? 6.605 -6.955 -3.619 1.00 88.44 194 TYR A N 1
ATOM 1516 C CA . TYR A 1 194 ? 7.202 -5.625 -3.708 1.00 88.44 194 TYR A CA 1
ATOM 1517 C C . TYR A 1 194 ? 6.417 -4.571 -2.926 1.00 88.44 194 TYR A C 1
ATOM 1519 O O . TYR A 1 194 ? 7.010 -3.835 -2.136 1.00 88.44 194 TYR A O 1
ATOM 1527 N N . ASP A 1 195 ? 5.097 -4.514 -3.118 1.00 94.44 195 ASP A N 1
ATOM 1528 C CA . ASP A 1 195 ? 4.192 -3.632 -2.374 1.00 94.44 195 ASP A CA 1
ATOM 1529 C C . ASP A 1 195 ? 4.322 -3.855 -0.859 1.00 94.44 195 ASP A C 1
ATOM 1531 O O . ASP A 1 195 ? 4.576 -2.915 -0.099 1.00 94.44 195 ASP A O 1
ATOM 1535 N N . ARG A 1 196 ? 4.255 -5.115 -0.407 1.00 93.06 196 ARG A N 1
ATOM 1536 C CA . ARG A 1 196 ? 4.396 -5.459 1.016 1.00 93.06 196 ARG A CA 1
ATOM 1537 C C . ARG A 1 196 ? 5.723 -4.972 1.587 1.00 93.06 196 ARG A C 1
ATOM 1539 O O . ARG A 1 196 ? 5.752 -4.391 2.676 1.00 93.06 196 ARG A O 1
ATOM 1546 N N . HIS A 1 197 ? 6.816 -5.172 0.851 1.00 88.44 197 HIS A N 1
ATOM 1547 C CA . HIS A 1 197 ? 8.136 -4.707 1.258 1.00 88.44 197 HIS A CA 1
ATOM 1548 C C . HIS A 1 197 ? 8.206 -3.179 1.353 1.00 88.44 197 HIS A C 1
ATOM 1550 O O . HIS A 1 197 ? 8.681 -2.649 2.357 1.00 88.44 197 HIS A O 1
ATOM 1556 N N . LEU A 1 198 ? 7.694 -2.471 0.346 1.00 90.75 198 LEU A N 1
ATOM 1557 C CA . LEU A 1 198 ? 7.677 -1.011 0.298 1.00 90.75 198 LEU A CA 1
ATOM 1558 C C . LEU A 1 198 ? 6.879 -0.393 1.443 1.00 90.75 198 LEU A C 1
ATOM 1560 O O . LEU A 1 198 ? 7.374 0.506 2.125 1.00 90.75 198 LEU A O 1
ATOM 1564 N N . ARG A 1 199 ? 5.671 -0.902 1.700 1.00 94.31 199 ARG A N 1
ATOM 1565 C CA . ARG A 1 199 ? 4.854 -0.456 2.835 1.00 94.31 199 ARG A CA 1
ATOM 1566 C C . ARG A 1 199 ? 5.532 -0.751 4.172 1.00 94.31 199 ARG A C 1
ATOM 1568 O O . ARG A 1 199 ? 5.495 0.081 5.071 1.00 94.31 199 ARG A O 1
ATOM 1575 N N . SER A 1 200 ? 6.215 -1.890 4.299 1.00 90.88 200 SER A N 1
ATOM 1576 C CA . SER A 1 200 ? 7.001 -2.202 5.500 1.00 90.88 200 SER A CA 1
ATOM 1577 C C . SER A 1 200 ? 8.193 -1.257 5.697 1.00 90.88 200 SER A C 1
ATOM 1579 O O . SER A 1 200 ? 8.502 -0.921 6.843 1.00 90.88 200 SER A O 1
ATOM 1581 N N . LEU A 1 201 ? 8.873 -0.842 4.622 1.00 88.31 201 LEU A N 1
ATOM 1582 C CA . LEU A 1 201 ? 9.972 0.127 4.691 1.00 88.31 201 LEU A CA 1
ATOM 1583 C C . LEU A 1 201 ? 9.471 1.506 5.116 1.00 88.31 201 LEU A C 1
ATOM 1585 O O . LEU A 1 201 ? 10.061 2.100 6.013 1.00 88.31 201 LEU A O 1
ATOM 1589 N N . PHE A 1 202 ? 8.353 1.958 4.540 1.00 89.94 202 PHE A N 1
ATOM 1590 C CA . PHE A 1 202 ? 7.717 3.222 4.909 1.00 89.94 202 PHE A CA 1
ATOM 1591 C C . PHE A 1 202 ? 7.445 3.314 6.415 1.00 89.94 202 PHE A C 1
ATOM 1593 O O . PHE A 1 202 ? 7.732 4.331 7.031 1.00 89.94 202 PHE A O 1
ATOM 1600 N N . LEU A 1 203 ? 6.966 2.231 7.029 1.00 89.75 203 LEU A N 1
ATOM 1601 C CA . LEU A 1 203 ? 6.691 2.196 8.468 1.00 89.75 203 LEU A CA 1
ATOM 1602 C C . LEU A 1 203 ? 7.941 2.107 9.342 1.00 89.75 203 LEU A C 1
ATOM 1604 O O . LEU A 1 203 ? 7.925 2.535 10.490 1.00 89.75 203 LEU A O 1
ATOM 1608 N N . SER A 1 204 ? 9.016 1.512 8.826 1.00 88.50 204 SER A N 1
ATOM 1609 C CA . SER A 1 204 ? 10.250 1.339 9.597 1.00 88.50 204 SER A CA 1
ATOM 1610 C C . SER A 1 204 ? 11.094 2.614 9.647 1.00 88.50 204 SER A C 1
ATOM 1612 O O . SER A 1 204 ? 11.939 2.740 10.530 1.00 88.50 204 SER A O 1
ATOM 1614 N N . ASP A 1 205 ? 10.906 3.518 8.684 1.00 86.00 205 ASP A N 1
ATOM 1615 C CA . ASP A 1 205 ? 11.730 4.714 8.509 1.00 86.00 205 ASP A CA 1
ATOM 1616 C C . ASP A 1 205 ? 10.918 5.870 7.902 1.00 86.00 205 ASP A C 1
ATOM 1618 O O . ASP A 1 205 ? 11.281 6.458 6.885 1.00 86.00 205 ASP A O 1
ATOM 1622 N N . SER A 1 206 ? 9.776 6.190 8.510 1.00 77.69 206 SER A N 1
ATOM 1623 C CA . SER A 1 206 ? 8.811 7.153 7.960 1.00 77.69 206 SER A CA 1
ATOM 1624 C C . SER A 1 206 ? 9.366 8.568 7.770 1.00 77.69 206 SER A C 1
ATOM 1626 O O . SER A 1 206 ? 8.831 9.321 6.961 1.00 77.69 206 SER A O 1
ATOM 1628 N N . HIS A 1 207 ? 10.430 8.943 8.488 1.00 79.44 207 HIS A N 1
ATOM 1629 C CA . HIS A 1 207 ? 11.008 10.289 8.417 1.00 79.44 207 HIS A CA 1
ATOM 1630 C C . HIS A 1 207 ? 12.026 10.464 7.287 1.00 79.44 207 HIS A C 1
ATOM 1632 O O . HIS A 1 207 ? 12.219 11.584 6.821 1.00 79.44 207 HIS A O 1
ATOM 1638 N N . THR A 1 208 ? 12.706 9.394 6.862 1.00 81.69 208 THR A N 1
ATOM 1639 C CA . THR A 1 208 ? 13.751 9.494 5.826 1.00 81.69 208 THR A CA 1
ATOM 1640 C C . THR A 1 208 ? 13.415 8.717 4.560 1.00 81.69 208 THR A C 1
ATOM 1642 O O . THR A 1 208 ? 13.990 8.972 3.500 1.00 81.69 208 THR A O 1
ATOM 1645 N N . PHE A 1 209 ? 12.460 7.790 4.635 1.00 85.00 209 PHE A N 1
ATOM 1646 C CA . PHE A 1 209 ? 12.066 6.976 3.503 1.00 85.00 209 PHE A CA 1
ATOM 1647 C C . PHE A 1 209 ? 11.088 7.706 2.579 1.00 85.00 209 PHE A C 1
ATOM 1649 O O . PHE A 1 209 ? 9.933 7.959 2.918 1.00 85.00 209 PHE A O 1
ATOM 1656 N N . SER A 1 210 ? 11.532 7.945 1.346 1.00 87.19 210 SER A N 1
ATOM 1657 C CA . SER A 1 210 ? 10.689 8.408 0.246 1.00 87.19 210 SER A CA 1
ATOM 1658 C C . SER A 1 210 ? 10.346 7.242 -0.677 1.00 87.19 210 SER A C 1
ATOM 1660 O O . SER A 1 210 ? 11.204 6.673 -1.359 1.00 87.19 210 SER A O 1
ATOM 1662 N N . MET A 1 211 ? 9.060 6.886 -0.726 1.00 85.50 211 MET A N 1
ATOM 1663 C CA . MET A 1 211 ? 8.576 5.820 -1.606 1.00 85.50 211 MET A CA 1
ATOM 1664 C C . MET A 1 211 ? 8.795 6.176 -3.087 1.00 85.50 211 MET A C 1
ATOM 1666 O O . MET A 1 211 ? 9.126 5.302 -3.886 1.00 85.50 211 MET A O 1
ATOM 1670 N N . ALA A 1 212 ? 8.657 7.456 -3.451 1.00 82.75 212 ALA A N 1
ATOM 1671 C CA . ALA A 1 212 ? 8.873 7.943 -4.813 1.00 82.75 212 ALA A CA 1
ATOM 1672 C C . ALA A 1 212 ? 10.336 7.785 -5.256 1.00 82.75 212 ALA A C 1
ATOM 1674 O O . ALA A 1 212 ? 10.591 7.218 -6.323 1.00 82.75 212 ALA A O 1
ATOM 1675 N N . ASP A 1 213 ? 11.283 8.205 -4.413 1.00 83.56 213 ASP A N 1
ATOM 1676 C CA . ASP A 1 213 ? 12.715 8.091 -4.711 1.00 83.56 213 ASP A CA 1
ATOM 1677 C C . ASP A 1 213 ? 13.130 6.625 -4.804 1.00 83.56 213 ASP A C 1
ATOM 1679 O O . ASP A 1 213 ? 13.869 6.232 -5.707 1.00 83.56 213 ASP A O 1
ATOM 1683 N N . PHE A 1 214 ? 12.582 5.778 -3.928 1.00 83.25 214 PHE A N 1
ATOM 1684 C CA . PHE A 1 214 ? 12.830 4.344 -3.985 1.00 83.25 214 PHE A CA 1
ATOM 1685 C C . PHE A 1 214 ? 12.337 3.718 -5.298 1.00 83.25 214 PHE A C 1
ATOM 1687 O O . PHE A 1 214 ? 13.072 2.938 -5.910 1.00 83.25 214 PHE A O 1
ATOM 1694 N N . HIS A 1 215 ? 11.132 4.070 -5.767 1.00 79.56 215 HIS A N 1
ATOM 1695 C CA . HIS A 1 215 ? 10.641 3.632 -7.081 1.00 79.56 215 HIS A CA 1
ATOM 1696 C C . HIS A 1 215 ? 11.592 4.060 -8.199 1.00 79.56 215 HIS A C 1
ATOM 1698 O O . HIS A 1 215 ? 11.962 3.240 -9.038 1.00 79.56 215 HIS A O 1
ATOM 1704 N N . GLN A 1 216 ? 12.012 5.327 -8.206 1.00 81.50 216 GLN A N 1
ATOM 1705 C CA . GLN A 1 216 ? 12.910 5.863 -9.229 1.00 81.50 216 GLN A CA 1
ATOM 1706 C C . GLN A 1 216 ? 14.281 5.171 -9.217 1.00 81.50 216 GLN A C 1
ATOM 1708 O O . GLN A 1 216 ? 14.847 4.878 -10.270 1.00 81.50 216 GLN A O 1
ATOM 1713 N N . ASP A 1 217 ? 14.814 4.870 -8.036 1.00 78.25 217 ASP A N 1
ATOM 1714 C CA . ASP A 1 217 ? 16.085 4.173 -7.860 1.00 78.25 217 ASP A CA 1
ATOM 1715 C C . ASP A 1 217 ? 16.062 2.735 -8.362 1.00 78.25 217 ASP A C 1
ATOM 1717 O O . ASP A 1 217 ? 17.033 2.279 -8.974 1.00 78.25 217 ASP A O 1
ATOM 1721 N N . ILE A 1 218 ? 14.989 2.001 -8.066 1.00 75.38 218 ILE A N 1
ATOM 1722 C CA . ILE A 1 218 ? 14.816 0.633 -8.556 1.00 75.38 218 ILE A CA 1
ATOM 1723 C C . ILE A 1 218 ? 14.693 0.648 -10.081 1.00 75.38 218 ILE A C 1
ATOM 1725 O O . ILE A 1 218 ? 15.391 -0.118 -10.742 1.00 75.38 218 ILE A O 1
ATOM 1729 N N . TRP A 1 219 ? 13.918 1.577 -10.643 1.00 75.00 219 TRP A N 1
ATOM 1730 C CA . TRP A 1 219 ? 13.734 1.689 -12.091 1.00 75.00 219 TRP A CA 1
ATOM 1731 C C . TRP A 1 219 ? 15.018 2.006 -12.843 1.00 75.00 219 TRP A C 1
ATOM 1733 O O . TRP A 1 219 ? 15.395 1.259 -13.743 1.00 75.00 219 TRP A O 1
ATOM 1743 N N . ARG A 1 220 ? 15.749 3.045 -12.421 1.00 75.56 220 ARG A N 1
ATOM 1744 C CA . ARG A 1 220 ? 17.039 3.402 -13.033 1.00 75.56 220 ARG A CA 1
ATOM 1745 C C . ARG A 1 220 ? 18.014 2.228 -13.027 1.00 75.56 220 ARG A C 1
ATOM 1747 O O . ARG A 1 220 ? 18.772 2.029 -13.974 1.00 75.56 220 ARG A O 1
ATOM 1754 N N . LYS A 1 221 ? 17.997 1.424 -11.960 1.00 72.94 221 LYS A N 1
ATOM 1755 C CA . LYS A 1 221 ? 18.822 0.215 -11.872 1.00 72.94 221 LYS A CA 1
ATOM 1756 C C . LYS A 1 221 ? 18.351 -0.856 -12.842 1.00 72.94 221 LYS A C 1
ATOM 1758 O O . LYS A 1 221 ? 19.201 -1.459 -13.488 1.00 72.94 221 LYS A O 1
ATOM 1763 N N . CYS A 1 222 ? 17.052 -1.104 -12.956 1.00 66.94 222 CYS A N 1
ATOM 1764 C CA . CYS A 1 222 ? 16.516 -2.061 -13.923 1.00 66.94 222 CYS A CA 1
ATOM 1765 C C . CYS A 1 222 ? 16.894 -1.670 -15.361 1.00 66.94 222 CYS A C 1
ATOM 1767 O O . CYS A 1 222 ? 17.475 -2.489 -16.071 1.00 66.94 222 CYS A O 1
ATOM 1769 N N . GLU A 1 223 ? 16.685 -0.410 -15.746 1.00 69.50 223 GLU A N 1
ATOM 1770 C CA . GLU A 1 223 ? 17.068 0.119 -17.064 1.00 69.50 223 GLU A CA 1
ATOM 1771 C C . GLU A 1 223 ? 18.572 -0.036 -17.328 1.00 69.50 223 GLU A C 1
ATOM 1773 O O . GLU A 1 223 ? 18.985 -0.527 -18.379 1.00 69.50 223 GLU A O 1
ATOM 1778 N N . SER A 1 224 ? 19.415 0.302 -16.347 1.00 69.75 224 SER A N 1
ATOM 1779 C CA . SER A 1 224 ? 20.869 0.141 -16.457 1.00 69.75 224 SER A CA 1
ATOM 1780 C C . SER A 1 224 ? 21.291 -1.322 -16.665 1.00 69.75 224 SER A C 1
ATOM 1782 O O . SER A 1 224 ? 22.139 -1.598 -17.519 1.00 69.75 224 SER A O 1
ATOM 1784 N N . HIS A 1 225 ? 20.683 -2.278 -15.951 1.00 65.06 225 HIS A N 1
ATOM 1785 C CA . HIS A 1 225 ? 20.989 -3.705 -16.122 1.00 65.06 225 HIS A CA 1
ATOM 1786 C C . HIS A 1 225 ? 20.547 -4.232 -17.488 1.00 65.06 225 HIS A C 1
ATOM 1788 O O . HIS A 1 225 ? 21.270 -5.022 -18.096 1.00 65.06 225 HIS A O 1
ATOM 1794 N N . GLN A 1 226 ? 19.397 -3.790 -17.994 1.00 67.00 226 GLN A N 1
ATOM 1795 C CA . GLN A 1 226 ? 18.945 -4.168 -19.330 1.00 67.00 226 GLN A CA 1
ATOM 1796 C C . GLN A 1 226 ? 19.849 -3.615 -20.421 1.00 67.00 226 GLN A C 1
ATOM 1798 O O . GLN A 1 226 ? 20.250 -4.356 -21.315 1.00 67.00 226 GLN A O 1
ATOM 1803 N N . ASN A 1 227 ? 20.222 -2.341 -20.316 1.00 60.25 227 ASN A N 1
ATOM 1804 C CA . ASN A 1 227 ? 21.162 -1.722 -21.242 1.00 60.25 227 ASN A CA 1
A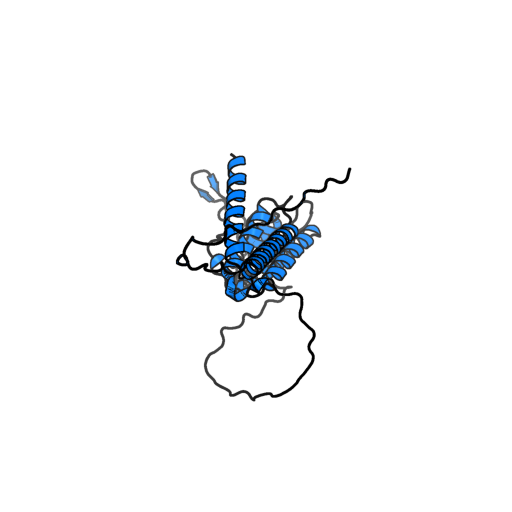TOM 1805 C C . ASN A 1 227 ? 22.507 -2.454 -21.219 1.00 60.25 227 ASN A C 1
ATOM 1807 O O . ASN A 1 227 ? 23.072 -2.733 -22.270 1.00 60.25 227 ASN A O 1
ATOM 1811 N N . THR A 1 228 ? 22.975 -2.865 -20.038 1.00 66.00 228 THR A N 1
ATOM 1812 C CA . THR A 1 228 ? 24.197 -3.671 -19.903 1.00 66.00 228 THR A CA 1
ATOM 1813 C C . THR A 1 228 ? 24.058 -5.048 -20.565 1.00 66.00 228 THR A C 1
ATOM 1815 O O . THR A 1 228 ? 24.977 -5.474 -21.261 1.00 66.00 228 THR A O 1
ATOM 1818 N N . ARG A 1 229 ? 22.919 -5.744 -20.399 1.00 67.56 229 ARG A N 1
ATOM 1819 C CA . ARG A 1 229 ? 22.662 -7.029 -21.081 1.00 67.56 229 ARG A CA 1
ATOM 1820 C C . ARG A 1 229 ? 22.631 -6.868 -22.601 1.00 67.56 229 ARG A C 1
ATOM 1822 O O . ARG A 1 229 ? 23.340 -7.599 -23.279 1.00 67.56 229 ARG A O 1
ATOM 1829 N N . ARG A 1 230 ? 21.909 -5.869 -23.118 1.00 64.00 230 ARG A N 1
ATOM 1830 C CA . ARG A 1 230 ? 21.850 -5.572 -24.559 1.00 64.00 230 ARG A CA 1
ATOM 1831 C C . ARG A 1 230 ? 23.221 -5.236 -25.137 1.00 64.00 230 ARG A C 1
ATOM 1833 O O . ARG A 1 230 ? 23.581 -5.756 -26.183 1.00 64.00 230 ARG A O 1
ATOM 1840 N N . LEU A 1 231 ? 24.010 -4.407 -24.450 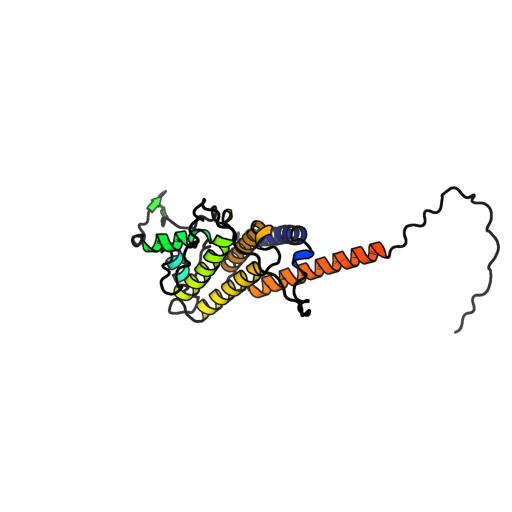1.00 56.97 231 LEU A N 1
ATOM 1841 C CA . LEU A 1 231 ? 25.375 -4.085 -24.877 1.00 56.97 231 LEU A CA 1
ATOM 1842 C C . LEU A 1 231 ? 26.268 -5.329 -24.909 1.00 56.97 231 LEU A C 1
ATOM 1844 O O . LEU A 1 231 ? 27.087 -5.460 -25.814 1.00 56.97 231 LEU A O 1
ATOM 1848 N N . LYS A 1 232 ? 26.094 -6.253 -23.956 1.00 68.62 232 LYS A N 1
ATOM 1849 C CA . LYS A 1 232 ? 26.814 -7.528 -23.950 1.00 68.62 232 LYS A CA 1
ATOM 1850 C C . LYS A 1 232 ? 26.390 -8.429 -25.113 1.00 68.62 232 LYS A C 1
ATOM 1852 O O . LYS A 1 232 ? 27.255 -8.927 -25.814 1.00 68.62 232 LYS A O 1
ATOM 1857 N N . GLU A 1 233 ? 25.091 -8.573 -25.363 1.00 71.31 233 GLU A N 1
ATOM 1858 C CA . GLU A 1 233 ? 24.565 -9.335 -26.507 1.00 71.31 233 GLU A CA 1
ATOM 1859 C C . GLU A 1 233 ? 25.060 -8.760 -27.842 1.00 71.31 233 GLU A C 1
ATOM 1861 O O . GLU A 1 233 ? 25.507 -9.502 -28.712 1.00 71.31 233 GLU A O 1
ATOM 1866 N N . MET A 1 234 ? 25.062 -7.432 -27.989 1.00 55.22 234 MET A N 1
ATOM 1867 C CA . MET A 1 234 ? 25.624 -6.763 -29.164 1.00 55.22 234 MET A CA 1
ATOM 1868 C C . MET A 1 234 ? 27.133 -6.995 -29.292 1.00 55.22 234 MET A C 1
ATOM 1870 O O . MET A 1 234 ? 27.615 -7.240 -30.394 1.00 55.22 234 MET A O 1
ATOM 1874 N N . ALA A 1 235 ? 27.883 -6.939 -28.189 1.00 67.75 235 ALA A N 1
ATOM 1875 C CA . ALA A 1 235 ? 29.314 -7.224 -28.198 1.00 67.75 235 ALA A CA 1
ATOM 1876 C C . ALA A 1 235 ? 29.603 -8.683 -28.586 1.00 67.75 235 ALA A C 1
ATOM 1878 O O . ALA A 1 235 ? 30.514 -8.914 -29.374 1.00 67.75 235 ALA A O 1
ATOM 1879 N N . ASP A 1 236 ? 28.810 -9.641 -28.101 1.00 71.62 236 ASP A N 1
ATOM 1880 C CA . ASP A 1 236 ? 28.944 -11.065 -28.426 1.00 71.62 236 ASP A CA 1
ATOM 1881 C C . ASP A 1 236 ? 28.615 -11.345 -29.907 1.00 71.62 236 ASP A C 1
ATOM 1883 O O . ASP A 1 236 ? 29.284 -12.159 -30.538 1.00 71.62 236 ASP A O 1
ATOM 1887 N N . ILE A 1 237 ? 27.656 -10.619 -30.502 1.00 71.69 237 ILE A N 1
ATOM 1888 C CA . ILE A 1 237 ? 27.375 -10.662 -31.953 1.00 71.69 237 ILE A CA 1
ATOM 1889 C C . ILE A 1 237 ? 28.545 -10.091 -32.771 1.00 71.69 237 ILE A C 1
ATOM 1891 O O . ILE A 1 237 ? 28.828 -10.567 -33.870 1.00 71.69 237 ILE A O 1
ATOM 1895 N N . LEU A 1 238 ? 29.213 -9.057 -32.255 1.00 64.94 238 LEU A N 1
ATOM 1896 C CA . LEU A 1 238 ? 30.323 -8.384 -32.932 1.00 64.94 238 LEU A CA 1
ATOM 1897 C C . LEU A 1 238 ? 31.675 -9.080 -32.736 1.00 64.94 238 LEU A C 1
ATOM 1899 O O . LEU A 1 238 ? 32.636 -8.718 -33.419 1.00 64.94 238 LEU A O 1
ATOM 1903 N N . GLN A 1 239 ? 31.783 -10.069 -31.842 1.00 64.75 239 GLN A N 1
ATOM 1904 C CA . GLN A 1 239 ? 32.994 -10.877 -31.764 1.00 64.75 239 GLN A CA 1
ATOM 1905 C C . GLN A 1 239 ? 33.086 -11.754 -33.020 1.00 64.75 239 GLN A C 1
ATOM 1907 O O . GLN A 1 239 ? 32.195 -12.573 -33.259 1.00 64.75 239 GLN A O 1
ATOM 1912 N N . PRO A 1 240 ? 34.145 -11.613 -33.844 1.00 55.69 240 PRO A N 1
ATOM 1913 C CA . PRO A 1 240 ? 34.333 -12.499 -34.979 1.00 55.69 240 PRO A CA 1
ATOM 1914 C C . PRO A 1 240 ? 34.395 -13.925 -34.442 1.00 55.69 240 PRO A C 1
ATOM 1916 O O . PRO A 1 240 ? 35.188 -14.212 -33.541 1.00 55.69 240 PRO A O 1
ATOM 1919 N N . SER A 1 241 ? 33.536 -14.803 -34.974 1.00 60.41 241 SER A N 1
ATOM 1920 C CA . SER A 1 241 ? 33.577 -16.227 -34.641 1.00 60.41 241 SER A CA 1
ATOM 1921 C C . SER A 1 241 ? 35.030 -16.678 -34.730 1.00 60.41 241 SER A C 1
ATOM 1923 O O . SER A 1 241 ? 35.669 -16.352 -35.737 1.00 60.41 241 SER A O 1
ATOM 1925 N N . PRO A 1 242 ? 35.577 -17.349 -33.698 1.00 65.88 242 PRO A N 1
ATOM 1926 C CA . PRO A 1 242 ? 36.961 -17.776 -33.720 1.00 65.88 242 PRO A CA 1
ATOM 1927 C C . PRO A 1 242 ? 37.146 -18.555 -35.009 1.00 65.88 242 PRO A C 1
ATOM 1929 O O . PRO A 1 242 ? 36.526 -19.603 -35.200 1.00 65.88 242 PRO A O 1
ATOM 1932 N N . VAL A 1 243 ? 37.917 -17.974 -35.933 1.00 65.75 243 VAL A N 1
ATOM 1933 C CA . VAL A 1 243 ? 38.246 -18.623 -37.191 1.00 65.75 243 VAL A CA 1
ATOM 1934 C C . VAL A 1 243 ? 38.865 -19.930 -36.759 1.00 65.75 243 VAL A C 1
ATOM 1936 O O . VAL A 1 243 ? 39.910 -19.938 -36.106 1.00 65.75 243 VAL A O 1
ATOM 1939 N N . HIS A 1 244 ? 38.155 -21.023 -37.016 1.00 60.84 244 HIS A N 1
ATOM 1940 C CA . HIS A 1 244 ? 38.637 -22.343 -36.690 1.00 60.84 244 HIS A CA 1
ATOM 1941 C C . HIS A 1 244 ? 39.790 -22.578 -37.655 1.00 60.84 244 HIS A C 1
ATOM 1943 O O . HIS A 1 244 ? 39.590 -23.075 -38.756 1.00 60.84 244 HIS A O 1
ATOM 1949 N N . ILE A 1 245 ? 40.987 -22.114 -37.289 1.00 61.38 245 ILE A N 1
ATOM 1950 C CA . ILE A 1 245 ? 42.201 -22.397 -38.036 1.00 61.38 245 ILE A CA 1
ATOM 1951 C C . ILE A 1 245 ? 42.368 -23.906 -37.877 1.00 61.38 245 ILE A C 1
ATOM 1953 O O . ILE A 1 245 ? 42.569 -24.369 -36.749 1.00 61.38 245 ILE A O 1
ATOM 1957 N N . PRO A 1 246 ? 42.189 -24.700 -38.944 1.00 58.09 246 PRO A N 1
ATOM 1958 C CA . PRO A 1 246 ? 42.329 -26.135 -38.831 1.00 58.09 246 PRO A CA 1
ATOM 1959 C C . PRO A 1 246 ? 43.770 -26.422 -38.415 1.00 58.09 246 PRO A C 1
ATOM 1961 O O . PRO A 1 246 ? 44.720 -26.072 -39.117 1.00 58.09 246 PRO A O 1
ATOM 1964 N N . THR A 1 247 ? 43.935 -27.059 -37.258 1.00 58.22 247 THR A N 1
ATOM 1965 C CA . THR A 1 247 ? 45.222 -27.430 -36.651 1.00 58.22 247 THR A CA 1
ATOM 1966 C C . THR A 1 247 ? 45.899 -28.591 -37.401 1.00 58.22 247 THR A C 1
ATOM 1968 O O . THR A 1 247 ? 46.434 -29.512 -36.792 1.00 58.22 247 THR A O 1
ATOM 1971 N N . GLY A 1 248 ? 45.843 -28.571 -38.736 1.00 57.94 248 GLY A N 1
ATOM 1972 C CA . GLY A 1 248 ? 46.285 -29.647 -39.623 1.00 57.94 248 GLY A CA 1
ATOM 1973 C C . GLY A 1 248 ? 47.076 -29.194 -40.853 1.00 57.94 248 GLY A C 1
ATOM 1974 O O . GLY A 1 248 ? 47.379 -30.031 -41.697 1.00 57.94 248 GLY A O 1
ATOM 1975 N N . ALA A 1 249 ? 47.442 -27.914 -40.979 1.00 51.69 249 ALA A N 1
ATOM 1976 C CA . ALA A 1 249 ? 48.343 -27.463 -42.041 1.00 51.69 249 ALA A CA 1
ATOM 1977 C C . ALA A 1 249 ? 49.768 -27.278 -41.496 1.00 51.69 249 ALA A C 1
ATOM 1979 O O . ALA A 1 249 ? 50.035 -26.419 -40.659 1.00 51.69 249 ALA A O 1
ATOM 1980 N N . ASN A 1 250 ? 50.659 -28.151 -41.966 1.00 51.06 250 ASN A N 1
ATOM 1981 C CA . ASN A 1 250 ? 52.109 -28.162 -41.791 1.00 51.06 250 ASN A CA 1
ATOM 1982 C C . ASN A 1 250 ? 52.746 -26.810 -41.412 1.00 51.06 250 ASN A C 1
ATOM 1984 O O . ASN A 1 250 ? 52.803 -25.884 -42.218 1.00 51.06 250 ASN A O 1
ATOM 1988 N N . ARG A 1 251 ? 53.385 -26.764 -40.234 1.00 48.97 251 ARG A N 1
ATOM 1989 C CA . ARG A 1 251 ? 54.460 -25.811 -39.910 1.00 48.97 251 ARG A CA 1
ATOM 1990 C C . ARG A 1 251 ? 55.698 -26.099 -40.772 1.00 48.97 251 ARG A C 1
ATOM 1992 O O . ARG A 1 251 ? 56.709 -26.570 -40.261 1.00 48.97 251 ARG A O 1
ATOM 1999 N N . ARG A 1 252 ? 55.646 -25.838 -42.074 1.00 53.09 252 ARG A N 1
ATOM 2000 C CA . ARG A 1 252 ? 56.836 -25.637 -42.911 1.00 53.09 252 ARG A CA 1
ATOM 2001 C C . ARG A 1 252 ? 56.472 -24.660 -44.020 1.00 53.09 252 ARG A C 1
ATOM 2003 O O . ARG A 1 252 ? 55.512 -24.908 -44.731 1.00 53.09 252 ARG A O 1
ATOM 2010 N N . LEU A 1 253 ? 57.299 -23.623 -44.159 1.00 50.66 253 LEU A N 1
ATOM 2011 C CA . LEU A 1 253 ? 57.227 -22.502 -45.108 1.00 50.66 253 LEU A CA 1
ATOM 2012 C C . LEU A 1 253 ? 56.347 -21.334 -44.653 1.00 50.66 253 LEU A C 1
ATOM 2014 O O . LEU A 1 253 ? 55.162 -21.278 -44.944 1.00 50.66 253 LEU A O 1
ATOM 2018 N N . LEU A 1 254 ? 56.976 -20.387 -43.954 1.00 44.66 254 LEU A N 1
ATOM 2019 C CA . LEU A 1 254 ? 57.072 -18.981 -44.371 1.00 44.66 254 LEU A CA 1
ATOM 2020 C C . LEU A 1 254 ? 58.040 -18.275 -43.408 1.00 44.66 254 LEU A C 1
ATOM 2022 O O . LEU A 1 254 ? 57.657 -17.614 -42.451 1.00 44.66 254 LEU A O 1
ATOM 2026 N N . ALA A 1 255 ? 59.328 -18.493 -43.661 1.00 49.44 255 ALA A N 1
ATOM 2027 C CA . ALA A 1 255 ? 60.390 -17.580 -43.273 1.00 49.44 255 ALA A CA 1
ATOM 2028 C C . ALA A 1 255 ? 60.914 -16.982 -44.581 1.00 49.44 255 ALA A C 1
ATOM 2030 O O . ALA A 1 255 ? 61.814 -17.547 -45.190 1.00 49.44 255 ALA A O 1
ATOM 2031 N N . VAL A 1 256 ? 60.280 -15.910 -45.054 1.00 45.62 256 VAL A N 1
ATOM 2032 C CA . VAL A 1 256 ? 60.821 -15.035 -46.099 1.00 45.62 256 VAL A CA 1
ATOM 2033 C C . VAL A 1 256 ? 60.422 -13.605 -45.739 1.00 45.62 256 VAL A C 1
ATOM 2035 O O . VAL A 1 256 ? 59.248 -13.258 -45.748 1.00 45.62 256 VAL A O 1
ATOM 2038 N N . GLU A 1 257 ? 61.444 -12.864 -45.317 1.00 48.06 257 GLU A N 1
ATOM 2039 C CA . GLU A 1 257 ? 61.685 -11.429 -45.490 1.00 48.06 257 GLU A CA 1
ATOM 2040 C C . GLU A 1 257 ? 60.513 -10.440 -45.425 1.00 48.06 257 GLU A C 1
ATOM 2042 O O . GLU A 1 257 ? 59.733 -10.325 -46.359 1.00 48.06 257 GLU A O 1
ATOM 2047 N N . MET A 1 258 ? 60.545 -9.569 -44.409 1.00 37.09 258 MET A N 1
ATOM 2048 C CA . MET A 1 258 ? 60.451 -8.117 -44.620 1.00 37.09 258 MET A CA 1
ATOM 2049 C C . MET A 1 258 ? 61.253 -7.390 -43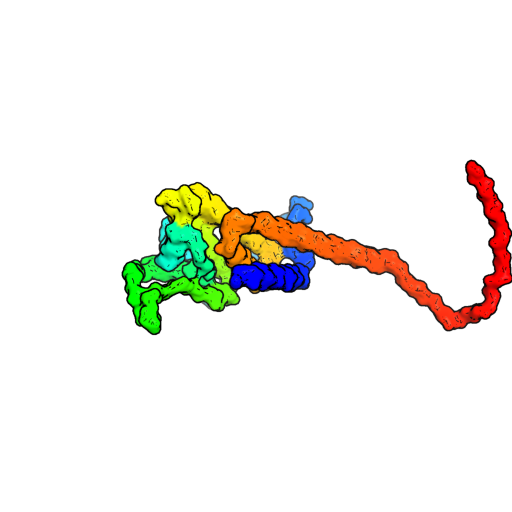.532 1.00 37.09 258 MET A C 1
ATOM 2051 O O . MET A 1 258 ? 60.734 -6.981 -42.496 1.00 37.09 258 MET A O 1
ATOM 2055 N N . SER A 1 259 ? 62.550 -7.228 -43.794 1.00 44.69 259 SER A N 1
ATOM 2056 C CA . SER A 1 259 ? 63.302 -6.066 -43.322 1.00 44.69 259 SER A CA 1
ATOM 2057 C C . SER A 1 259 ? 62.891 -4.874 -44.181 1.00 44.69 259 SER A C 1
ATOM 2059 O O . SER A 1 259 ? 62.996 -4.981 -45.398 1.00 44.69 259 SER A O 1
ATOM 2061 N N . LEU A 1 260 ? 62.480 -3.754 -43.578 1.00 37.25 260 LEU A N 1
ATOM 2062 C CA . LEU A 1 260 ? 62.964 -2.416 -43.952 1.00 37.25 260 LEU A CA 1
ATOM 2063 C C . LEU A 1 260 ? 62.398 -1.311 -43.040 1.00 37.25 260 LEU A C 1
ATOM 2065 O O . LEU A 1 260 ? 61.198 -1.072 -42.977 1.00 37.25 260 LEU A O 1
ATOM 2069 N N . ALA A 1 261 ? 63.358 -0.618 -42.420 1.00 36.94 261 ALA A N 1
ATOM 2070 C CA . ALA A 1 261 ? 63.402 0.810 -42.102 1.00 36.94 261 ALA A CA 1
ATOM 2071 C C . ALA A 1 261 ? 62.464 1.393 -41.024 1.00 36.94 261 ALA A C 1
ATOM 2073 O O . ALA A 1 261 ? 61.409 1.959 -41.293 1.00 36.94 261 ALA A O 1
ATOM 2074 N N . LEU A 1 262 ? 63.003 1.410 -39.800 1.00 41.50 262 LEU A N 1
ATOM 2075 C CA . LEU A 1 262 ? 62.896 2.536 -38.870 1.00 41.50 262 LEU A CA 1
ATOM 2076 C C . LEU A 1 262 ? 63.457 3.816 -39.520 1.00 41.50 262 LEU A C 1
ATOM 2078 O O . LEU A 1 262 ? 64.617 3.838 -39.928 1.00 41.50 262 LEU A O 1
ATOM 2082 N N . VAL A 1 263 ? 62.669 4.891 -39.532 1.00 39.12 263 VAL A N 1
ATOM 2083 C CA . VAL A 1 263 ? 63.147 6.276 -39.665 1.00 39.12 263 VAL A CA 1
ATOM 2084 C C . VAL A 1 263 ? 62.693 7.023 -38.407 1.00 39.12 263 VAL A C 1
ATOM 2086 O O . VAL A 1 263 ? 61.487 7.087 -38.171 1.00 39.12 263 VAL A O 1
ATOM 2089 N N . PRO A 1 264 ? 63.600 7.574 -37.580 1.00 53.41 264 PRO A N 1
ATOM 2090 C CA . PRO A 1 264 ? 63.217 8.501 -36.528 1.00 53.41 264 PRO A CA 1
ATOM 2091 C C . PRO A 1 264 ? 63.151 9.924 -37.100 1.00 53.41 264 PRO A C 1
ATOM 2093 O O . PRO A 1 264 ? 64.077 10.374 -37.775 1.00 53.41 264 PRO A O 1
ATOM 2096 N N . VAL A 1 265 ? 62.064 10.637 -36.811 1.00 51.09 265 VAL A N 1
ATOM 2097 C CA . VAL A 1 265 ? 61.993 12.098 -36.935 1.00 51.09 265 VAL A CA 1
ATOM 2098 C C . VAL A 1 265 ? 62.085 12.660 -35.519 1.00 51.09 265 VAL A C 1
ATOM 2100 O O . VAL A 1 265 ? 61.375 12.192 -34.628 1.00 51.09 265 VAL A O 1
ATOM 2103 N N . LEU A 1 266 ? 63.035 13.580 -35.344 1.00 60.22 266 LEU A N 1
ATOM 2104 C CA . LEU A 1 266 ? 63.277 14.392 -34.148 1.00 60.22 266 LEU A CA 1
ATOM 2105 C C . LEU A 1 266 ? 62.070 15.265 -33.788 1.00 60.22 266 LEU A C 1
ATOM 2107 O O . LEU A 1 266 ? 61.412 15.761 -34.730 1.00 60.22 266 LEU A O 1
#

Foldseek 3Di:
DVVVVVVVLVVCCVVLLVVLLVPDPLVLQPPDDDDDDDDDDDDDDDDDDDDDDDPDPPPDQDDLVPFAAAPVLLVCQLVQVLADDALVCQFPVNRVVNVVDDPDPPFDFDQDPNDGDGPPPHDDNPCSLVDAPVRSLNSLVSNLSSQLARHDHPPHPGGNDPVSNVVSVQSVVLSVVLVPGVCCNVCVSSSSVVNSSLSVVCSVCVPPDDSVVVVVVSSVVSVVVSVVVVVVVVVVVVPDDPPPPPPPDDPDDDPDDDDDDDDDDD

pLDDT: mean 71.68, std 21.62, range [28.95, 97.75]

Secondary structure (DSSP, 8-state):
--HHHHHHHHHHHHHHHHHHHHHS-GGGG--SS------------PPPP----PPP----PPPTTS-PPPHHHHHHHHTTS-S---GGGGSHHHHHHHTTSPPPPS---EEETTEEE-TT-S---TTGGG--HHHHHHHHHHHHHHHHHH---TT-SSTT-HHHHHHHHHHHHHHHHHHTSTTTTTTHHHHHHHHHHHHHHHHHSTTT--HHHHHHHHHHHHHHHHHHHHHHHHHHHHSPP-----TTS-S---------------

Sequence (266 aa):
MEYYKRGHVILKVRLWRRTLVERLPPEIFLGDQVERTLGTSNALPKPTQSLHGLPPTLGRQLSAADKVFPHKVVRTLERGMLEYIPLDVLTDEACRNASREPPAPETSFVVSNGKWQLPGASFDVSKEGRLTFGEWCGAGENLVDAMRKNLRAEGEDRSGGPVAQAIAGTFASHFKRLRSLPNARVEFDVVLDYDRHLRSLFLSDSHTFSMADFHQDIWRKCESHQNTRRLKEMADILQPSPVHIPTGANRRLLAVEMSLALVPVL

Radius of gyration: 29.72 Å; chains: 1; bounding box: 92×48×81 Å